Protein AF-A0A937WJ28-F1 (afdb_monomer)

Secondary structure (DSSP, 8-state):
------------PBPTTTSSB--EE-GGGTTSS--EE-HHHHHHHTTSSTT--TT-TT-STTGGG-SS---S-PPEEEEEEES--TTSEEEEEEEEE-TTS-EEEEEEEEETTTTEEEEEEEEEEE-HHHHHHHH-EE-TTSSSEE-SEEE--HHHHHHHHHHHHHHHHHTTPPPPHHHHHHGGGG--TTSSPP--S-SSB-TTT-PBPPHHHHHHHHHHTT-SS-------TTT------SS-----SS---PPP-

Nearest PDB structures (foldseek):
  3n8b-assembly1_A  TM=5.676E-01  e=9.731E-01  Borreliella burgdorferi
  3nm7-assembly2_D  TM=6.211E-01  e=1.759E+00  Borreliella burgdorferi
  3nm7-assembly1_A  TM=5.362E-01  e=1.308E+00  Borreliella burgdorferi
  4ge1-assembly1_A  TM=4.200E-01  e=1.658E+00  Rhodnius prolixus
  1qhl-assembly1_A  TM=2.820E-01  e=1.562E+00  Escherichia coli

Mean predicted aligned error: 13.98 Å

Structure (mmCIF, N/CA/C/O backbone):
data_AF-A0A937WJ28-F1
#
_entry.id   AF-A0A937WJ28-F1
#
loop_
_atom_site.group_PDB
_atom_site.id
_atom_site.type_symbol
_atom_site.label_atom_id
_atom_site.label_alt_id
_atom_site.label_comp_id
_atom_site.label_asym_id
_atom_site.label_entity_id
_atom_site.label_seq_id
_atom_site.pdbx_PDB_ins_code
_atom_site.Cartn_x
_atom_site.Cartn_y
_atom_site.Cartn_z
_atom_site.occupancy
_atom_site.B_iso_or_equiv
_atom_site.auth_seq_id
_atom_site.auth_comp_id
_atom_site.auth_asym_id
_atom_site.auth_atom_id
_atom_site.pdbx_PDB_model_num
ATOM 1 N N . MET A 1 1 ? -5.919 10.580 51.517 1.00 40.41 1 MET A N 1
ATOM 2 C CA . MET A 1 1 ? -5.029 9.783 50.640 1.00 40.41 1 MET A CA 1
ATOM 3 C C . MET A 1 1 ? -5.861 9.136 49.536 1.00 40.41 1 MET A C 1
ATOM 5 O O . MET A 1 1 ? -6.687 8.288 49.863 1.00 40.41 1 MET A O 1
ATOM 9 N N . PRO A 1 2 ? -5.728 9.536 48.261 1.00 36.28 2 PRO A N 1
ATOM 10 C CA . PRO A 1 2 ? -6.473 8.896 47.183 1.00 36.28 2 PRO A CA 1
ATOM 11 C C . PRO A 1 2 ? -5.846 7.536 46.834 1.00 36.28 2 PRO A C 1
ATOM 13 O O . PRO A 1 2 ? -4.631 7.407 46.689 1.00 36.28 2 PRO A O 1
ATOM 16 N N . ARG A 1 3 ? -6.688 6.500 46.734 1.00 37.69 3 ARG A N 1
ATOM 17 C CA . ARG A 1 3 ? -6.292 5.133 46.365 1.00 37.69 3 ARG A CA 1
ATOM 18 C C . ARG A 1 3 ? -5.852 5.102 44.900 1.00 37.69 3 ARG A C 1
ATOM 20 O O . ARG A 1 3 ? -6.670 5.277 44.002 1.00 37.69 3 ARG A O 1
ATOM 27 N N . VAL A 1 4 ? -4.569 4.832 44.666 1.00 39.50 4 VAL A N 1
ATOM 28 C CA . VAL A 1 4 ? -4.016 4.582 43.329 1.00 39.50 4 VAL A CA 1
ATOM 29 C C . VAL A 1 4 ? -4.637 3.299 42.771 1.00 39.50 4 VAL A C 1
ATOM 31 O O . VAL A 1 4 ? -4.467 2.212 43.330 1.00 39.50 4 VAL A O 1
ATOM 34 N N . ALA A 1 5 ? -5.385 3.422 41.675 1.00 41.28 5 ALA A N 1
ATOM 35 C CA . ALA A 1 5 ? -5.955 2.287 40.965 1.00 41.28 5 ALA A CA 1
ATOM 36 C C . ALA A 1 5 ? -4.827 1.390 40.428 1.00 41.28 5 ALA A C 1
ATOM 38 O O . ALA A 1 5 ? -4.008 1.815 39.613 1.00 41.28 5 ALA A O 1
ATOM 39 N N . LYS A 1 6 ? -4.781 0.130 40.880 1.00 38.75 6 LYS A N 1
ATOM 40 C CA . LYS A 1 6 ? -3.845 -0.878 40.365 1.00 38.75 6 LYS A CA 1
ATOM 41 C C . LYS A 1 6 ? -4.128 -1.111 38.878 1.00 38.75 6 LYS A C 1
ATOM 43 O O . LYS A 1 6 ? -5.143 -1.703 38.514 1.00 38.75 6 LYS A O 1
ATOM 48 N N . GLN A 1 7 ? -3.211 -0.664 38.024 1.00 42.56 7 GLN A N 1
ATOM 49 C CA . GLN A 1 7 ? -3.201 -0.960 36.594 1.00 42.56 7 GLN A CA 1
ATOM 50 C C . GLN A 1 7 ? -3.179 -2.488 36.405 1.00 42.56 7 GLN A C 1
ATOM 52 O O . GLN A 1 7 ? -2.203 -3.157 36.750 1.00 42.56 7 GLN A O 1
ATOM 57 N N . LYS A 1 8 ? -4.272 -3.063 35.885 1.00 40.09 8 LYS A N 1
ATOM 58 C CA . LYS A 1 8 ? -4.341 -4.491 35.538 1.00 40.09 8 LYS A CA 1
ATOM 59 C C . LYS A 1 8 ? -3.258 -4.790 34.495 1.00 40.09 8 LYS A C 1
ATOM 61 O O . LYS A 1 8 ? -3.350 -4.326 33.359 1.00 40.09 8 LYS A O 1
ATOM 66 N N . ARG A 1 9 ? -2.233 -5.568 34.866 1.00 38.78 9 ARG A N 1
ATOM 67 C CA . ARG A 1 9 ? -1.250 -6.122 33.920 1.00 38.78 9 ARG A CA 1
ATOM 68 C C . ARG A 1 9 ? -2.012 -6.897 32.841 1.00 38.78 9 ARG A C 1
ATOM 70 O O . ARG A 1 9 ? -2.650 -7.898 33.153 1.00 38.78 9 ARG A O 1
ATOM 77 N N . LYS A 1 10 ? -1.955 -6.439 31.584 1.00 43.22 10 LYS A N 1
ATOM 78 C CA . LYS A 1 10 ? -2.468 -7.196 30.432 1.00 43.22 10 LYS A CA 1
ATOM 79 C C . LYS A 1 10 ? -1.711 -8.524 30.369 1.00 43.22 10 LYS A C 1
ATOM 81 O O . LYS A 1 10 ? -0.516 -8.537 30.072 1.00 43.22 10 LYS A O 1
ATOM 86 N N . THR A 1 11 ? -2.382 -9.628 30.674 1.00 48.41 11 THR A N 1
ATOM 87 C CA . THR A 1 11 ? -1.871 -10.982 30.453 1.00 48.41 11 THR A CA 1
ATOM 88 C C . THR A 1 11 ? -1.505 -11.108 28.975 1.00 48.41 11 THR A C 1
ATOM 90 O O . THR A 1 11 ? -2.354 -10.932 28.104 1.00 48.41 11 THR A O 1
ATOM 93 N N . ARG A 1 12 ? -0.220 -11.338 28.669 1.00 54.81 12 ARG A N 1
ATOM 94 C CA . ARG A 1 12 ? 0.244 -11.537 27.289 1.00 54.81 12 ARG A CA 1
ATOM 95 C C . ARG A 1 12 ? -0.258 -12.892 26.806 1.00 54.81 12 ARG A C 1
ATOM 97 O O . ARG A 1 12 ? 0.352 -13.920 27.088 1.00 54.81 12 ARG A O 1
ATOM 104 N N . THR A 1 13 ? -1.374 -12.896 26.095 1.00 71.19 13 THR A N 1
ATOM 105 C CA . THR A 1 13 ? -1.858 -14.081 25.396 1.00 71.19 13 THR A CA 1
ATOM 106 C C . THR A 1 13 ? -0.934 -14.420 24.227 1.00 71.19 13 THR A C 1
ATOM 108 O O . THR A 1 13 ? -0.624 -13.563 23.397 1.00 71.19 13 THR A O 1
ATOM 111 N N . ARG A 1 14 ? -0.466 -15.670 24.169 1.00 81.62 14 ARG A N 1
ATOM 112 C CA . ARG A 1 14 ? 0.497 -16.141 23.164 1.00 81.62 14 ARG A CA 1
ATOM 113 C C . ARG A 1 14 ? -0.193 -16.807 21.975 1.00 81.62 14 ARG A C 1
ATOM 115 O O . ARG A 1 14 ? -1.275 -17.369 22.099 1.00 81.62 14 ARG A O 1
ATOM 122 N N . CYS A 1 15 ? 0.452 -16.723 20.820 1.00 82.50 15 CYS A N 1
ATOM 123 C CA . CYS A 1 15 ? 0.118 -17.446 19.608 1.00 82.50 15 CYS A CA 1
ATOM 124 C C . CYS A 1 15 ? 0.356 -18.934 19.845 1.00 82.50 15 CYS A C 1
ATOM 126 O O . CYS A 1 15 ? 1.443 -19.323 20.260 1.00 82.50 15 CYS A O 1
ATOM 128 N N . ARG A 1 16 ? -0.625 -19.777 19.539 1.00 83.00 16 ARG A N 1
ATOM 129 C CA . ARG A 1 16 ? -0.501 -21.225 19.717 1.00 83.00 16 ARG A CA 1
ATOM 130 C C . ARG A 1 16 ? 0.550 -21.858 18.806 1.00 83.00 16 ARG A C 1
ATOM 132 O O . ARG A 1 16 ? 1.131 -22.860 19.195 1.00 83.00 16 ARG A O 1
ATOM 139 N N . ILE A 1 17 ? 0.792 -21.261 17.639 1.00 83.88 17 ILE A N 1
ATOM 140 C CA . ILE A 1 17 ? 1.727 -21.778 16.633 1.00 83.88 17 ILE A CA 1
ATOM 141 C C . ILE A 1 17 ? 3.168 -21.389 16.975 1.00 83.88 17 ILE A C 1
ATOM 143 O O . ILE A 1 17 ? 4.009 -22.252 17.178 1.00 83.88 17 ILE A O 1
ATOM 147 N N . CYS A 1 18 ? 3.451 -20.088 17.093 1.00 85.25 18 CYS A N 1
ATOM 148 C CA . CYS A 1 18 ? 4.823 -19.584 17.237 1.00 85.25 18 CYS A CA 1
ATOM 149 C C . CYS A 1 18 ? 5.140 -18.961 18.603 1.00 85.25 18 CYS A C 1
ATOM 151 O O . CYS A 1 18 ? 6.194 -18.356 18.768 1.00 85.25 18 CYS A O 1
ATOM 153 N N . GLN A 1 19 ? 4.221 -19.021 19.572 1.00 83.69 19 GLN A N 1
ATOM 154 C CA . GLN A 1 19 ? 4.373 -18.457 20.926 1.00 83.69 19 GLN A CA 1
ATOM 155 C C . GLN A 1 19 ? 4.589 -16.930 21.010 1.00 83.69 19 GLN A C 1
ATOM 157 O O . GLN A 1 19 ? 4.646 -16.383 22.113 1.00 83.69 19 GLN A O 1
ATOM 162 N N . ALA A 1 20 ? 4.626 -16.215 19.877 1.00 83.19 20 ALA A N 1
ATOM 163 C CA . ALA A 1 20 ? 4.613 -14.751 19.814 1.00 83.19 20 ALA A CA 1
ATOM 164 C C . ALA A 1 20 ? 3.306 -14.165 20.385 1.00 83.19 20 ALA A C 1
ATOM 166 O O . ALA A 1 20 ? 2.433 -14.895 20.840 1.00 83.19 20 ALA A O 1
ATOM 167 N N . ASN A 1 21 ? 3.105 -12.846 20.342 1.00 75.00 21 ASN A N 1
ATOM 168 C CA . ASN A 1 21 ? 1.835 -12.259 20.793 1.00 75.00 21 ASN A CA 1
ATOM 169 C C . ASN A 1 21 ? 0.658 -12.741 19.921 1.00 75.00 21 ASN A C 1
ATOM 171 O O . ASN A 1 21 ? 0.565 -12.411 18.735 1.00 75.00 21 ASN A O 1
ATOM 175 N N . GLY A 1 22 ? -0.248 -13.513 20.527 1.00 72.44 22 GLY A N 1
ATOM 176 C CA . GLY A 1 22 ? -1.498 -13.952 19.917 1.00 72.44 22 GLY A CA 1
ATOM 177 C C . GLY A 1 22 ? -2.491 -12.799 19.930 1.00 72.44 22 GLY A C 1
ATOM 178 O O . GLY A 1 22 ? -2.748 -12.217 20.984 1.00 72.44 22 GLY A O 1
ATOM 179 N N . LYS A 1 23 ? -3.017 -12.443 18.755 1.00 70.75 23 LYS A N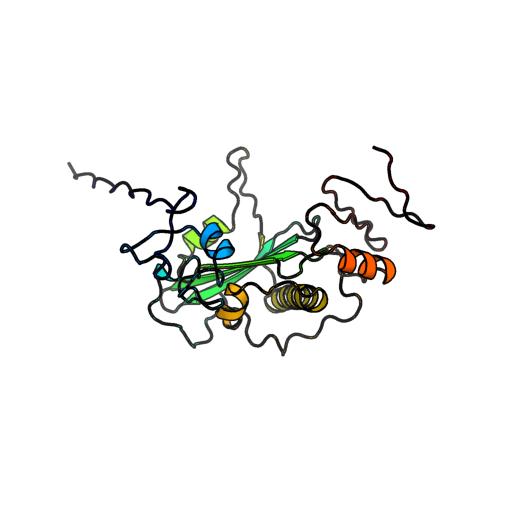 1
ATOM 180 C CA . LYS A 1 23 ? -3.871 -11.254 18.589 1.00 70.75 23 LYS A CA 1
ATOM 181 C C . LYS A 1 23 ? -5.316 -11.577 18.214 1.00 70.75 23 LYS A C 1
ATOM 183 O O . LYS A 1 23 ? -6.158 -10.693 18.298 1.00 70.75 23 LYS A O 1
ATOM 188 N N . ARG A 1 24 ? -5.609 -12.810 17.791 1.00 70.38 24 ARG A N 1
ATOM 189 C CA . ARG A 1 24 ? -6.924 -13.192 17.252 1.00 70.38 24 ARG A CA 1
ATOM 190 C C . ARG A 1 24 ? -7.266 -14.637 17.558 1.00 70.38 24 ARG A C 1
ATOM 192 O O . ARG A 1 24 ? -6.367 -15.469 17.619 1.00 70.38 24 ARG A O 1
ATOM 199 N N . ILE A 1 25 ? -8.554 -14.918 17.710 1.00 76.62 25 ILE A N 1
ATOM 200 C CA . ILE A 1 25 ? -9.079 -16.272 17.884 1.00 76.62 25 ILE A CA 1
ATOM 201 C C . ILE A 1 25 ? -9.303 -16.885 16.499 1.00 76.62 25 ILE A C 1
ATOM 203 O O . ILE A 1 25 ? -9.930 -16.254 15.649 1.00 76.62 25 ILE A O 1
ATOM 207 N N . CYS A 1 26 ? -8.785 -18.092 16.265 1.00 77.81 26 CYS A N 1
ATOM 208 C CA . CYS A 1 26 ? -8.971 -18.811 15.006 1.00 77.81 26 CYS A CA 1
ATOM 209 C C . CYS A 1 26 ? -10.020 -19.925 15.159 1.00 77.81 26 CYS A C 1
ATOM 211 O O . CYS A 1 26 ? -9.731 -20.924 15.821 1.00 77.81 26 CYS A O 1
ATOM 213 N N . PRO A 1 27 ? -11.207 -19.805 14.534 1.00 75.31 27 PRO A N 1
ATOM 214 C CA . PRO A 1 27 ? -12.221 -20.857 14.583 1.00 75.31 27 PRO A CA 1
ATOM 215 C C . PRO A 1 27 ? -11.820 -22.104 13.782 1.00 75.31 27 PRO A C 1
ATOM 217 O O . PRO A 1 27 ? -12.183 -23.206 14.162 1.00 75.31 27 PRO A O 1
ATOM 220 N N . ALA A 1 28 ? -10.996 -21.980 12.742 1.00 78.12 28 ALA A N 1
ATOM 221 C CA . ALA A 1 28 ? -10.492 -23.141 12.000 1.00 78.12 28 ALA A CA 1
ATOM 222 C C . ALA A 1 28 ? -9.544 -24.032 12.831 1.00 78.12 28 ALA A C 1
ATOM 224 O O . ALA A 1 28 ? -9.302 -25.184 12.503 1.00 78.12 28 ALA A O 1
ATOM 225 N N . LEU A 1 29 ? -9.000 -23.502 13.934 1.00 76.25 29 LEU A N 1
ATOM 226 C CA . LEU A 1 29 ? -8.173 -24.257 14.883 1.00 76.25 29 LEU A CA 1
ATOM 227 C C . LEU A 1 29 ? -8.982 -24.736 16.103 1.00 76.25 29 LEU A C 1
ATOM 229 O O . LEU A 1 29 ? -8.398 -25.217 17.071 1.00 76.25 29 LEU A O 1
ATOM 233 N N . SER A 1 30 ? -10.311 -24.567 16.085 1.00 58.97 30 SER A N 1
ATOM 234 C CA . SER A 1 30 ? -11.183 -24.639 17.267 1.00 58.97 30 SER A CA 1
ATOM 235 C C . SER A 1 30 ? -11.651 -26.026 17.696 1.00 58.97 30 SER A C 1
ATOM 237 O O . SER A 1 30 ? -12.487 -26.096 18.595 1.00 58.97 30 SER A O 1
ATOM 239 N N . ALA A 1 31 ? -11.072 -27.120 17.180 1.00 57.38 31 ALA A N 1
ATOM 240 C CA . ALA A 1 31 ? -11.305 -28.454 17.756 1.00 57.38 31 ALA A CA 1
ATOM 241 C C . ALA A 1 31 ? -11.082 -28.472 19.288 1.00 57.38 31 ALA A C 1
ATOM 243 O O . ALA A 1 31 ? -11.649 -29.289 20.004 1.00 57.38 31 ALA A O 1
ATOM 244 N N . LEU A 1 32 ? -10.307 -27.509 19.801 1.00 49.25 32 LEU A N 1
ATOM 245 C CA . LEU A 1 32 ? -10.259 -27.116 21.202 1.00 49.25 32 LEU A CA 1
ATOM 246 C C . LEU A 1 32 ? -10.469 -25.589 21.264 1.00 49.25 32 LEU A C 1
ATOM 248 O O . LEU A 1 32 ? -9.754 -24.831 20.616 1.00 49.25 32 LEU A O 1
ATOM 252 N N . SER A 1 33 ? -11.477 -25.125 21.998 1.00 52.00 33 SER A N 1
ATOM 253 C CA . SER A 1 33 ? -11.945 -23.728 22.094 1.00 52.00 33 SER A CA 1
ATOM 254 C C . SER A 1 33 ? -10.869 -22.614 22.089 1.00 52.00 33 SER A C 1
ATOM 256 O O . SER A 1 33 ? -9.836 -22.726 22.744 1.00 52.00 33 SER A O 1
ATOM 258 N N . ASN A 1 34 ? -11.183 -21.472 21.456 1.00 60.06 34 ASN A N 1
ATOM 259 C CA . ASN A 1 34 ? -10.509 -20.163 21.584 1.00 60.06 34 ASN A CA 1
ATOM 260 C C . ASN A 1 34 ? -8.976 -20.125 21.383 1.00 60.06 34 ASN A C 1
ATOM 262 O O . ASN A 1 34 ? -8.261 -19.408 22.089 1.00 60.06 34 ASN A O 1
ATOM 266 N N . VAL A 1 35 ? -8.457 -20.834 20.376 1.00 73.75 35 VAL A N 1
ATOM 267 C CA . VAL A 1 35 ? -7.030 -20.777 20.017 1.00 73.75 35 VAL A CA 1
ATOM 268 C C . VAL A 1 35 ? -6.636 -19.383 19.525 1.00 73.75 35 VAL A C 1
ATOM 270 O O . VAL A 1 35 ? -7.107 -18.917 18.485 1.00 73.75 35 VAL A O 1
ATOM 273 N N . LEU A 1 36 ? -5.720 -18.733 20.249 1.00 78.12 36 LEU A N 1
ATOM 274 C CA . LEU A 1 36 ? -5.139 -17.452 19.855 1.00 78.12 36 LEU A CA 1
ATOM 275 C C . LEU A 1 36 ? -3.972 -17.653 18.879 1.00 78.12 36 LEU A C 1
ATOM 277 O O . LEU A 1 36 ? -3.056 -18.429 19.141 1.00 78.12 36 LEU A O 1
ATOM 281 N N . ILE A 1 37 ? -3.972 -16.927 17.761 1.00 79.25 37 ILE A N 1
ATOM 282 C CA . ILE A 1 37 ? -2.944 -16.976 16.710 1.00 79.25 37 ILE A CA 1
ATOM 283 C C . ILE A 1 37 ? -2.435 -15.561 16.376 1.00 79.25 37 ILE A C 1
ATOM 285 O O . ILE A 1 37 ? -3.133 -14.563 16.582 1.00 79.25 37 ILE A O 1
ATOM 289 N N . CYS A 1 38 ? -1.193 -15.436 15.900 1.00 77.94 38 CYS A N 1
ATOM 290 C CA . CYS A 1 38 ? -0.606 -14.160 15.477 1.00 77.94 38 CYS A CA 1
ATOM 291 C C . CYS A 1 38 ? -0.905 -13.839 13.991 1.00 77.94 38 CYS A C 1
ATOM 293 O O . CYS A 1 38 ? -1.257 -14.752 13.233 1.00 77.94 38 CYS A O 1
ATOM 295 N N . PRO A 1 39 ? -0.759 -12.559 13.566 1.00 75.00 39 PRO A N 1
ATOM 296 C CA . PRO A 1 39 ? -0.814 -12.079 12.174 1.00 75.00 39 PRO A CA 1
ATOM 297 C C . PRO A 1 39 ? -0.079 -12.959 11.150 1.00 75.00 39 PRO A C 1
ATOM 299 O O . PRO A 1 39 ? -0.666 -13.355 10.143 1.00 75.00 39 PRO A O 1
ATOM 302 N N . THR A 1 40 ? 1.158 -13.335 11.458 1.00 76.94 40 THR A N 1
ATOM 303 C CA . THR A 1 40 ? 2.029 -14.093 10.555 1.00 76.94 40 THR A CA 1
ATOM 304 C C . THR A 1 40 ? 1.543 -15.528 10.359 1.00 76.94 40 THR A C 1
ATOM 306 O O . THR A 1 40 ? 1.223 -15.913 9.240 1.00 76.94 40 THR A O 1
ATOM 309 N N . CYS A 1 41 ? 1.339 -16.288 11.439 1.00 81.25 41 CYS A N 1
ATOM 310 C CA . CYS A 1 41 ? 0.969 -17.703 11.322 1.00 81.25 41 CYS A CA 1
ATOM 311 C C . CYS A 1 41 ? -0.398 -17.927 10.651 1.00 81.25 41 CYS A C 1
ATOM 313 O O . CYS A 1 41 ? -0.549 -18.860 9.875 1.00 81.25 41 CYS A O 1
ATOM 315 N N . CYS A 1 42 ? -1.406 -17.068 10.866 1.00 80.44 42 CYS A N 1
ATOM 316 C CA . CYS A 1 42 ? -2.662 -17.223 10.100 1.00 80.44 42 CYS A CA 1
ATOM 317 C C . CYS A 1 42 ? -2.510 -16.785 8.631 1.00 80.44 42 CYS A C 1
ATOM 319 O O . CYS A 1 42 ? -3.349 -17.146 7.814 1.00 80.44 42 CYS A O 1
ATOM 321 N N . LYS A 1 43 ? -1.499 -15.973 8.275 1.00 76.94 43 LYS A N 1
ATOM 322 C CA . LYS A 1 43 ? -1.190 -15.686 6.863 1.00 76.94 43 LYS A CA 1
ATOM 323 C C . LYS A 1 43 ? -0.652 -16.947 6.203 1.00 76.94 43 LYS A C 1
ATOM 325 O O . LYS A 1 43 ? -1.170 -17.366 5.179 1.00 76.94 43 LYS A O 1
ATOM 330 N N . GLU A 1 44 ? 0.293 -17.599 6.867 1.00 81.81 44 GLU A N 1
ATOM 331 C CA . GLU A 1 44 ? 0.940 -18.818 6.385 1.00 81.81 44 GLU A CA 1
ATOM 332 C C . GLU A 1 44 ? -0.019 -20.006 6.251 1.00 81.81 44 GLU A C 1
ATOM 334 O O . GLU A 1 44 ? 0.095 -20.757 5.284 1.00 81.81 44 GLU A O 1
ATOM 339 N N . MET A 1 45 ? -0.959 -20.165 7.190 1.00 81.44 45 MET A N 1
ATOM 340 C CA . MET A 1 45 ? -1.890 -21.302 7.241 1.00 81.44 45 MET A CA 1
ATOM 341 C C . MET A 1 45 ? -3.173 -21.114 6.417 1.00 81.44 45 MET A C 1
ATOM 343 O O . MET A 1 45 ? -3.945 -22.065 6.278 1.00 81.44 45 MET A O 1
ATOM 347 N N . ARG A 1 46 ? -3.455 -19.909 5.905 1.00 79.31 46 ARG A N 1
ATOM 348 C CA . ARG A 1 46 ? -4.753 -19.636 5.272 1.00 79.31 46 ARG A CA 1
ATOM 349 C C . ARG A 1 46 ? -4.981 -20.514 4.053 1.00 79.31 46 ARG A C 1
ATOM 351 O O . ARG A 1 46 ? -4.082 -20.651 3.230 1.00 79.31 46 ARG A O 1
ATOM 358 N N . ALA A 1 47 ? -6.199 -21.048 3.927 1.00 77.44 47 ALA A N 1
ATOM 359 C CA . ALA A 1 47 ? -6.611 -21.910 2.821 1.00 77.44 47 ALA A CA 1
ATOM 360 C C . ALA A 1 47 ? -5.794 -23.194 2.675 1.00 77.44 47 ALA A C 1
ATOM 362 O O . ALA A 1 47 ? -5.858 -23.849 1.640 1.00 77.44 47 ALA A O 1
ATOM 363 N N . LYS A 1 48 ? -5.037 -23.549 3.718 1.00 83.50 48 LYS A N 1
ATOM 364 C CA . LYS A 1 48 ? -4.243 -24.777 3.796 1.00 83.50 48 LYS A CA 1
ATOM 365 C C . LYS A 1 48 ? -4.736 -25.723 4.889 1.00 83.50 48 LYS A C 1
ATOM 367 O O . LYS A 1 48 ? -4.206 -26.820 5.010 1.00 83.50 48 LYS A O 1
ATOM 372 N N . ILE A 1 49 ? -5.718 -25.304 5.690 1.00 81.81 49 ILE A N 1
ATOM 373 C CA . ILE A 1 49 ? -6.343 -26.129 6.729 1.00 81.81 49 ILE A CA 1
ATOM 374 C C . ILE A 1 49 ? -7.870 -26.137 6.551 1.00 81.81 49 ILE A C 1
ATOM 376 O O . ILE A 1 49 ? -8.413 -25.149 6.038 1.00 81.81 49 ILE A O 1
ATOM 380 N N . PRO A 1 50 ? -8.562 -27.208 6.986 1.00 78.94 50 PRO A N 1
ATOM 381 C CA . PRO A 1 50 ? -10.023 -27.265 6.996 1.00 78.94 50 PRO A CA 1
ATOM 382 C C . PRO A 1 50 ? -10.638 -26.050 7.699 1.00 78.94 50 PRO A C 1
ATOM 384 O O . PRO A 1 50 ? -10.061 -25.516 8.646 1.00 78.94 50 PRO A O 1
ATOM 387 N N . ASP A 1 51 ? -11.781 -25.581 7.198 1.00 76.62 51 ASP A N 1
ATOM 388 C CA . ASP A 1 51 ? -12.541 -24.440 7.735 1.00 76.62 51 ASP A CA 1
ATOM 389 C C . ASP A 1 51 ? -11.797 -23.085 7.762 1.00 76.62 51 ASP A C 1
ATOM 391 O O . ASP A 1 51 ? -12.280 -22.100 8.331 1.00 76.62 51 ASP A O 1
ATOM 395 N N . CYS A 1 52 ? -10.630 -22.985 7.110 1.00 80.75 52 CYS A N 1
ATOM 396 C CA . CYS A 1 52 ? -9.884 -21.739 6.933 1.00 80.75 52 CYS A CA 1
ATOM 397 C C . CYS A 1 52 ? -9.928 -21.265 5.477 1.00 80.75 52 CYS A C 1
ATOM 399 O O . CYS A 1 52 ? -9.038 -21.561 4.688 1.00 80.75 52 CYS A O 1
ATOM 401 N N . ASP A 1 53 ? -10.946 -20.484 5.127 1.00 73.69 53 ASP A N 1
ATOM 402 C CA . ASP A 1 53 ? -11.128 -19.942 3.773 1.00 73.69 53 ASP A CA 1
ATOM 403 C C . ASP A 1 53 ? -10.041 -18.907 3.379 1.00 73.69 53 ASP A C 1
ATOM 405 O O . ASP A 1 53 ? -9.550 -18.157 4.232 1.00 73.69 53 ASP A O 1
ATOM 409 N N . LYS A 1 54 ? -9.704 -18.793 2.078 1.00 68.44 54 LYS A N 1
ATOM 410 C CA . LYS A 1 54 ? -8.854 -17.709 1.516 1.00 68.44 54 LYS A CA 1
ATOM 411 C C . LYS A 1 54 ? -9.362 -16.307 1.875 1.00 68.44 54 LYS A C 1
ATOM 413 O O . LYS A 1 54 ? -8.570 -15.382 2.032 1.00 68.44 54 LYS A O 1
ATOM 418 N N . ARG A 1 55 ? -10.671 -16.168 2.055 1.00 65.56 55 ARG A N 1
ATOM 419 C CA . ARG A 1 55 ? -11.421 -14.955 2.393 1.00 65.56 55 ARG A CA 1
ATOM 420 C C . ARG A 1 55 ? -11.898 -14.952 3.847 1.00 65.56 55 ARG A C 1
ATOM 422 O O . ARG A 1 55 ? -12.885 -14.305 4.190 1.00 65.56 55 ARG A O 1
ATOM 429 N N . CYS A 1 56 ? -11.223 -15.698 4.725 1.00 70.44 56 CYS A N 1
ATOM 430 C CA . CYS A 1 56 ? -11.605 -15.825 6.127 1.00 70.44 56 CYS A CA 1
ATOM 431 C C . CYS A 1 56 ? -11.737 -14.452 6.812 1.00 70.44 56 CYS A C 1
ATOM 433 O O . CYS A 1 56 ? -10.750 -13.745 7.036 1.00 70.44 56 CYS A O 1
ATOM 435 N N . ARG A 1 57 ? -12.961 -14.116 7.248 1.00 61.31 57 ARG A N 1
ATOM 436 C CA . ARG A 1 57 ? -13.274 -12.873 7.979 1.00 61.31 57 ARG A CA 1
ATOM 437 C C . ARG A 1 57 ? -12.492 -12.703 9.284 1.00 61.31 57 ARG A C 1
ATOM 439 O O . ARG A 1 57 ? -12.435 -11.615 9.824 1.00 61.31 57 ARG A O 1
ATOM 446 N N . TYR A 1 58 ? -11.885 -13.759 9.817 1.00 61.78 58 TYR A N 1
ATOM 447 C CA . TYR A 1 58 ? -11.087 -13.700 11.047 1.00 61.78 58 TYR A CA 1
ATOM 448 C C . TYR A 1 58 ? -9.604 -13.408 10.785 1.00 61.78 58 TYR A C 1
ATOM 450 O O . TYR A 1 58 ? -8.838 -13.196 11.727 1.00 61.78 58 TYR A O 1
ATOM 458 N N . PHE A 1 59 ? -9.178 -13.383 9.516 1.00 58.34 59 PHE A N 1
ATOM 459 C CA . PHE A 1 59 ? -7.802 -13.057 9.161 1.00 58.34 59 PHE A CA 1
ATOM 460 C C . PHE A 1 59 ? -7.475 -11.565 9.287 1.00 58.34 59 PHE A C 1
ATOM 462 O O . PHE A 1 59 ? -6.299 -11.234 9.382 1.00 58.34 59 PHE A O 1
ATOM 469 N N . SER A 1 60 ? -8.456 -10.667 9.396 1.00 55.72 60 SER A N 1
ATOM 470 C CA . SER A 1 60 ? -8.128 -9.254 9.589 1.00 55.72 60 SER A CA 1
ATOM 471 C C . SER A 1 60 ? -7.292 -9.074 10.862 1.00 55.72 60 SER A C 1
ATOM 473 O O . SER A 1 60 ? -7.724 -9.488 11.945 1.00 55.72 60 SER A O 1
ATOM 475 N N . PRO A 1 61 ? -6.103 -8.462 10.772 1.00 46.94 61 PRO A N 1
ATOM 476 C CA . PRO A 1 61 ? -5.254 -8.209 11.924 1.00 46.94 61 PRO A CA 1
ATOM 477 C C . PRO A 1 61 ? -5.941 -7.405 13.042 1.00 46.94 61 PRO A C 1
ATOM 479 O O . PRO A 1 61 ? -5.404 -7.384 14.150 1.00 46.94 61 PRO A O 1
ATOM 482 N N . LEU A 1 62 ? -7.107 -6.780 12.788 1.00 46.31 62 LEU A N 1
ATOM 483 C CA . LEU A 1 62 ? -7.815 -5.905 13.730 1.00 46.31 62 LEU A CA 1
ATOM 484 C C . LEU A 1 62 ? -9.363 -5.922 13.658 1.00 46.31 62 LEU A C 1
ATOM 486 O O . LEU A 1 62 ? -9.997 -4.980 14.124 1.00 46.31 62 LEU A O 1
ATOM 490 N N . LEU A 1 63 ? -10.027 -6.988 13.188 1.00 46.00 63 LEU A N 1
ATOM 491 C CA . LEU A 1 63 ? -11.511 -7.044 13.237 1.00 46.00 63 LEU A CA 1
ATOM 492 C C . LEU A 1 63 ? -12.117 -7.147 14.657 1.00 46.00 63 LEU A C 1
ATOM 494 O O . LEU A 1 63 ? -13.332 -7.231 14.807 1.00 46.00 63 LEU A O 1
ATOM 498 N N . VAL A 1 64 ? -11.304 -7.105 15.717 1.00 42.31 64 VAL A N 1
ATOM 499 C CA . VAL A 1 64 ? -11.764 -7.269 17.107 1.00 42.31 64 VAL A CA 1
ATOM 500 C C . VAL A 1 64 ? -12.602 -6.074 17.610 1.00 42.31 64 VAL A C 1
ATOM 502 O O . VAL A 1 64 ? -13.310 -6.221 18.602 1.00 42.31 64 VAL A O 1
ATOM 505 N N . SER A 1 65 ? -12.603 -4.915 16.938 1.00 45.19 65 SER A N 1
ATOM 506 C CA . SER A 1 65 ? -13.300 -3.706 17.424 1.00 45.19 65 SER A CA 1
ATOM 507 C C . SER A 1 65 ? -14.542 -3.267 16.640 1.00 45.19 65 SER A C 1
ATOM 509 O O . SER A 1 65 ? -15.270 -2.410 17.138 1.00 45.19 65 SER A O 1
ATOM 511 N N . SER A 1 66 ? -14.858 -3.839 15.470 1.00 41.03 66 SER A N 1
ATOM 512 C CA . SER A 1 66 ? -16.019 -3.384 14.686 1.00 41.03 66 SER A CA 1
ATOM 513 C C . SER A 1 66 ? -17.062 -4.477 14.448 1.00 41.03 66 SER A C 1
ATOM 515 O O . SER A 1 66 ? -16.830 -5.425 13.704 1.00 41.03 66 SER A O 1
ATOM 517 N N . LYS A 1 67 ? -18.253 -4.310 15.047 1.00 44.75 67 LYS A N 1
ATOM 518 C CA . LYS A 1 67 ? -19.455 -5.132 14.787 1.00 44.75 67 LYS A CA 1
ATOM 519 C C . LYS A 1 67 ? -20.257 -4.677 13.556 1.00 44.75 67 LYS A C 1
ATOM 521 O O . LYS A 1 67 ? -21.215 -5.348 13.188 1.00 44.75 67 LYS A O 1
ATOM 526 N N . LYS A 1 68 ? -19.908 -3.544 12.932 1.00 44.47 68 LYS A N 1
ATOM 527 C CA . LYS A 1 68 ? -20.600 -2.996 11.754 1.00 44.47 68 LYS A CA 1
ATOM 528 C C . LYS A 1 68 ? -19.594 -2.520 10.707 1.00 44.47 68 LYS A C 1
ATOM 530 O O . LYS A 1 68 ? -18.704 -1.731 11.010 1.00 44.47 68 LYS A O 1
ATOM 535 N N . LEU A 1 69 ? -19.773 -2.958 9.467 1.00 42.84 69 LEU A N 1
ATOM 536 C CA . LEU A 1 69 ? -19.204 -2.289 8.297 1.00 42.84 69 LEU A CA 1
ATOM 537 C C . LEU A 1 69 ? -19.919 -0.937 8.125 1.00 42.84 69 LEU A C 1
ATOM 539 O O . LEU A 1 69 ? -21.151 -0.943 8.074 1.00 42.84 69 LEU A O 1
ATOM 543 N N . PRO A 1 70 ? -19.234 0.216 8.036 1.00 48.03 70 PRO A N 1
ATOM 544 C CA . PRO A 1 70 ? -19.868 1.402 7.498 1.00 48.03 70 PRO A CA 1
ATOM 545 C C . PRO A 1 70 ? -19.750 1.379 5.975 1.00 48.03 70 PRO A C 1
ATOM 547 O O . PRO A 1 70 ? -18.659 1.465 5.426 1.00 48.03 70 PRO A O 1
ATOM 550 N N . ASN A 1 71 ? -20.907 1.300 5.325 1.00 48.59 71 ASN A N 1
ATOM 551 C CA . ASN A 1 71 ? -21.114 1.539 3.900 1.00 48.59 71 ASN A CA 1
ATOM 552 C C . ASN A 1 71 ? -21.416 3.039 3.682 1.00 48.59 71 ASN A C 1
ATOM 554 O O . ASN A 1 71 ? -22.470 3.410 3.173 1.00 48.59 71 ASN A O 1
ATOM 558 N N . LYS A 1 72 ? -20.564 3.916 4.229 1.00 55.94 72 LYS A N 1
ATOM 559 C CA . LYS A 1 72 ? -20.708 5.376 4.141 1.00 55.94 72 LYS A CA 1
ATOM 560 C C . LYS A 1 72 ? -19.341 5.955 3.814 1.00 55.94 72 LYS A C 1
ATOM 562 O O . LYS A 1 72 ? -18.386 5.616 4.511 1.00 55.94 72 LYS A O 1
ATOM 567 N N . GLU A 1 73 ? -19.254 6.795 2.784 1.00 70.94 73 GLU A N 1
ATOM 568 C CA . GLU A 1 73 ? -18.043 7.563 2.489 1.00 70.94 73 GLU A CA 1
ATOM 569 C C . GLU A 1 73 ? -17.650 8.338 3.746 1.00 70.94 73 GLU A C 1
ATOM 571 O O . GLU A 1 73 ? -18.374 9.215 4.224 1.00 70.94 73 GLU A O 1
ATOM 576 N N . LEU A 1 74 ? -16.549 7.916 4.360 1.00 86.31 74 LEU A N 1
ATOM 577 C CA . LEU A 1 74 ? -16.008 8.578 5.531 1.00 86.31 74 LEU A CA 1
ATOM 578 C C . LEU A 1 74 ? -15.067 9.686 5.061 1.00 86.31 74 LEU A C 1
ATOM 580 O O . LEU A 1 74 ? -14.275 9.442 4.146 1.00 86.31 74 LEU A O 1
ATOM 584 N N . PRO A 1 75 ? -15.107 10.872 5.689 1.00 91.38 75 PRO A N 1
ATOM 585 C CA . PRO A 1 75 ? -14.203 11.951 5.331 1.00 91.38 75 PRO A CA 1
ATOM 586 C C . PRO A 1 75 ? -12.750 11.502 5.490 1.00 91.38 75 PRO A C 1
ATOM 588 O O . PRO A 1 75 ? -12.383 10.845 6.473 1.00 91.38 75 PRO A O 1
ATOM 591 N N . LEU A 1 76 ? -11.921 11.867 4.511 1.00 93.38 76 LEU A N 1
ATOM 592 C CA . LEU A 1 76 ? -10.479 11.688 4.595 1.00 93.38 76 LEU A CA 1
ATOM 593 C C . LEU A 1 76 ? -9.949 12.506 5.777 1.00 93.38 76 LEU A C 1
ATOM 595 O O . LEU A 1 76 ? -10.226 13.696 5.892 1.00 93.38 76 LEU A O 1
ATOM 599 N N . TYR A 1 77 ? -9.198 11.850 6.656 1.00 94.62 77 TYR A N 1
ATOM 600 C CA . TYR A 1 77 ? -8.492 12.503 7.750 1.00 94.62 77 TYR A CA 1
ATOM 601 C C . TYR A 1 77 ? -7.095 12.928 7.304 1.00 94.62 77 TYR A C 1
ATOM 603 O O . TYR A 1 77 ? -6.764 14.105 7.379 1.00 94.62 77 TYR A O 1
ATOM 611 N N . LYS A 1 78 ? -6.283 11.965 6.848 1.00 94.25 78 LYS A N 1
ATOM 612 C CA . LYS A 1 78 ? -4.913 12.189 6.372 1.00 94.25 78 LYS A CA 1
ATOM 613 C C . LYS A 1 78 ? -4.524 11.154 5.333 1.00 94.25 78 LYS A C 1
ATOM 615 O O . LYS A 1 78 ? -4.940 9.994 5.412 1.00 94.25 78 LYS A O 1
ATOM 620 N N . CYS A 1 79 ? -3.648 11.565 4.429 1.00 94.88 79 CYS A N 1
ATOM 621 C CA . CYS A 1 79 ? -2.952 10.673 3.525 1.00 94.88 79 CYS A CA 1
ATOM 622 C C . CYS A 1 79 ? -1.448 10.906 3.656 1.00 94.88 79 CYS A C 1
ATOM 624 O O . CYS A 1 79 ? -0.980 12.026 3.488 1.00 94.88 79 CYS A O 1
ATOM 626 N N . LEU A 1 80 ? -0.695 9.866 4.005 1.00 93.50 80 LEU A N 1
ATOM 627 C CA . LEU A 1 80 ? 0.728 9.976 4.308 1.00 93.50 80 LEU A CA 1
ATOM 628 C C . LEU A 1 80 ? 1.548 9.022 3.443 1.00 93.50 80 LEU A C 1
ATOM 630 O O . LEU A 1 80 ? 1.085 7.938 3.089 1.00 93.50 80 LEU A O 1
ATOM 634 N N . MET A 1 81 ? 2.789 9.394 3.160 1.00 90.88 81 MET A N 1
ATOM 635 C CA . MET A 1 81 ? 3.735 8.564 2.423 1.00 90.88 81 MET A CA 1
ATOM 636 C C . MET A 1 81 ? 5.120 8.632 3.059 1.00 90.88 81 MET A C 1
ATOM 638 O O . MET A 1 81 ? 5.510 9.667 3.593 1.00 90.88 81 MET A O 1
ATOM 642 N N . SER A 1 82 ? 5.862 7.525 3.059 1.00 87.56 82 SER A N 1
ATOM 643 C CA . SER A 1 82 ? 7.235 7.51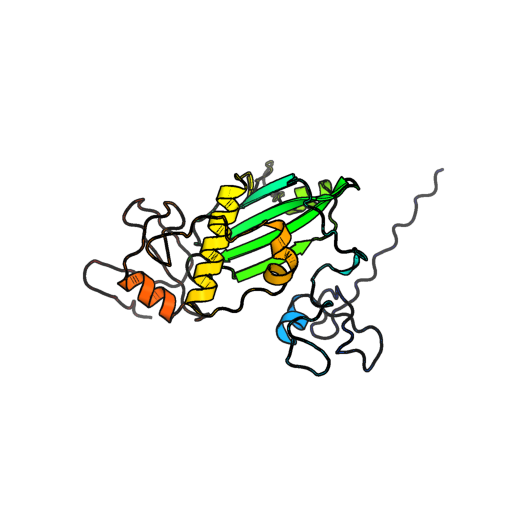3 3.572 1.00 87.56 82 SER A CA 1
ATOM 644 C C . SER A 1 82 ? 8.131 8.444 2.753 1.00 87.56 82 SER A C 1
ATOM 646 O O . SER A 1 82 ? 8.098 8.394 1.526 1.00 87.56 82 SER A O 1
ATOM 648 N N . LYS A 1 83 ? 8.965 9.246 3.427 1.00 77.31 83 LYS A N 1
ATOM 649 C CA . LYS A 1 83 ? 9.820 10.251 2.766 1.00 77.31 83 LYS A CA 1
ATOM 650 C C . LYS A 1 83 ? 10.899 9.655 1.862 1.00 77.31 83 LYS A C 1
ATOM 652 O O . LYS A 1 83 ? 11.209 10.216 0.816 1.00 77.31 83 LYS A O 1
ATOM 657 N N . SER A 1 84 ? 11.499 8.536 2.268 1.00 70.12 84 SER A N 1
ATOM 658 C CA . SER A 1 84 ? 12.493 7.862 1.431 1.00 70.12 84 SER A CA 1
ATOM 659 C C . SER A 1 84 ? 11.790 6.998 0.390 1.00 70.12 84 SER A C 1
ATOM 661 O O . SER A 1 84 ? 10.912 6.196 0.712 1.00 70.12 84 SER A O 1
ATOM 663 N N . THR A 1 85 ? 12.215 7.172 -0.858 1.00 64.12 85 THR A N 1
ATOM 664 C CA . THR A 1 85 ? 11.842 6.332 -2.006 1.00 64.12 85 THR A CA 1
ATOM 665 C C . THR A 1 85 ? 13.046 5.546 -2.531 1.00 64.12 85 THR A C 1
ATOM 667 O O . THR A 1 85 ? 12.952 4.846 -3.539 1.00 64.12 85 THR A O 1
ATOM 670 N N . ASP A 1 86 ? 14.177 5.625 -1.823 1.00 60.97 86 ASP A N 1
ATOM 671 C CA . ASP A 1 86 ? 15.495 5.188 -2.296 1.00 60.97 86 ASP A CA 1
ATOM 672 C C . ASP A 1 86 ? 15.617 3.664 -2.380 1.00 60.97 86 ASP A C 1
ATOM 674 O O . ASP A 1 86 ? 16.567 3.148 -2.937 1.00 60.97 86 ASP A O 1
ATOM 678 N N . THR A 1 87 ? 14.658 2.917 -1.843 1.00 66.00 87 THR A N 1
ATOM 679 C CA . THR A 1 87 ? 14.615 1.446 -1.899 1.00 66.00 87 THR A CA 1
ATOM 680 C C . THR A 1 87 ? 13.675 0.921 -2.989 1.00 66.00 87 THR A C 1
ATOM 682 O O . THR A 1 87 ? 13.502 -0.289 -3.112 1.00 66.00 87 THR A O 1
ATOM 685 N N . GLY A 1 88 ? 12.952 1.805 -3.692 1.00 74.75 88 GLY A N 1
ATOM 686 C CA . GLY A 1 88 ? 11.756 1.417 -4.448 1.00 74.75 88 GLY A CA 1
ATOM 687 C C . GLY A 1 88 ? 10.593 0.956 -3.559 1.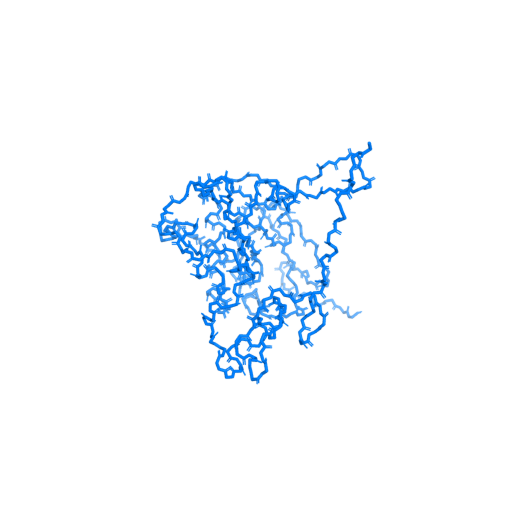00 74.75 88 GLY A C 1
ATOM 688 O O . GLY A 1 88 ? 9.520 0.650 -4.073 1.00 74.75 88 GLY A O 1
ATOM 689 N N . MET A 1 89 ? 10.773 0.936 -2.234 1.00 84.12 89 MET A N 1
ATOM 690 C CA . MET A 1 89 ? 9.735 0.626 -1.265 1.00 84.12 89 MET A CA 1
ATOM 691 C C . MET A 1 89 ? 9.136 1.916 -0.728 1.00 84.12 89 MET A C 1
ATOM 693 O O . MET A 1 89 ? 9.853 2.817 -0.297 1.00 84.12 89 MET A O 1
ATOM 697 N N . ILE A 1 90 ? 7.814 1.980 -0.700 1.00 87.88 90 ILE A N 1
ATOM 698 C CA . ILE A 1 90 ? 7.068 3.105 -0.153 1.00 87.88 90 ILE A CA 1
ATOM 699 C C . ILE A 1 90 ? 6.012 2.566 0.794 1.00 87.88 90 ILE A C 1
ATOM 701 O O . ILE A 1 90 ? 5.297 1.621 0.474 1.00 87.88 90 ILE A O 1
ATOM 705 N N . THR A 1 91 ? 5.888 3.185 1.962 1.00 90.50 91 THR A N 1
ATOM 706 C CA . THR A 1 91 ? 4.726 2.959 2.820 1.00 90.50 91 THR A CA 1
ATOM 707 C C . THR A 1 91 ? 3.726 4.086 2.601 1.00 90.50 91 THR A C 1
ATOM 709 O O . THR A 1 91 ? 4.039 5.239 2.890 1.00 90.50 91 THR A O 1
ATOM 712 N N . ALA A 1 92 ? 2.539 3.752 2.099 1.00 93.69 92 ALA A N 1
ATOM 713 C CA . ALA A 1 92 ? 1.420 4.676 1.944 1.00 93.69 92 ALA A CA 1
ATOM 714 C C . ALA A 1 92 ? 0.389 4.437 3.053 1.00 93.69 92 ALA A C 1
ATOM 716 O O . ALA A 1 92 ? 0.117 3.295 3.427 1.00 93.69 92 ALA A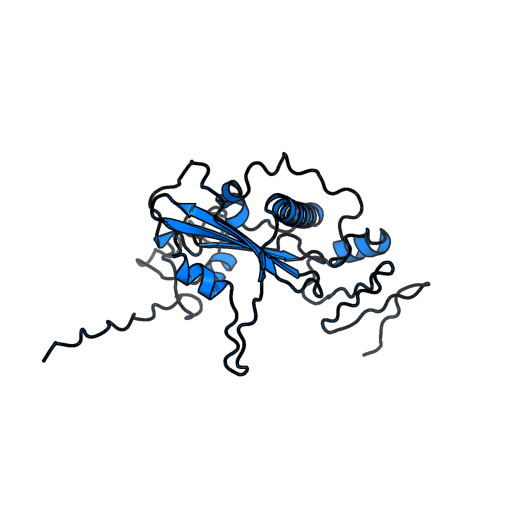 O 1
ATOM 717 N N . ILE A 1 93 ? -0.182 5.508 3.594 1.00 94.88 93 ILE A N 1
ATOM 718 C CA . ILE A 1 93 ? -1.163 5.453 4.677 1.00 94.88 93 ILE A CA 1
ATOM 719 C C . ILE A 1 93 ? -2.370 6.294 4.285 1.00 94.88 93 ILE A C 1
ATOM 721 O O . ILE A 1 93 ? -2.226 7.473 3.983 1.00 94.88 93 ILE A O 1
ATOM 725 N N . VAL A 1 94 ? -3.563 5.709 4.349 1.00 96.06 94 VAL A N 1
ATOM 726 C CA . VAL A 1 94 ? -4.835 6.410 4.133 1.00 96.06 94 VAL A CA 1
ATOM 727 C C . VAL A 1 94 ? -5.675 6.280 5.392 1.00 96.06 94 VAL A C 1
ATOM 729 O O . VAL A 1 94 ? -6.030 5.173 5.793 1.00 96.06 94 VAL A O 1
ATOM 732 N N . ALA A 1 95 ? -6.001 7.404 6.024 1.00 95.62 95 ALA A N 1
ATOM 733 C CA . ALA A 1 95 ? -6.829 7.453 7.218 1.00 95.62 95 ALA A CA 1
ATOM 734 C C . ALA A 1 95 ? -8.124 8.219 6.953 1.00 95.62 95 ALA A C 1
ATOM 736 O O . ALA A 1 95 ? -8.105 9.300 6.373 1.00 95.62 95 ALA A O 1
ATOM 737 N N . GLN A 1 96 ? -9.241 7.681 7.432 1.00 94.50 96 GLN A N 1
ATOM 738 C CA . GLN A 1 96 ? -10.561 8.303 7.368 1.00 94.50 96 GLN A CA 1
ATOM 739 C C . GLN A 1 96 ? -11.157 8.422 8.767 1.00 94.50 96 GLN A C 1
ATOM 741 O O . GLN A 1 96 ? -10.967 7.544 9.616 1.00 94.50 96 GLN A O 1
ATOM 746 N N . GLU A 1 97 ? -11.897 9.499 9.004 1.00 93.69 97 GLU A N 1
ATOM 747 C CA . GLU A 1 97 ? -12.519 9.783 10.292 1.00 93.69 97 GLU A CA 1
ATOM 748 C C . GLU A 1 97 ? -13.946 9.229 10.362 1.00 93.69 97 GLU A C 1
ATOM 750 O O . GLU A 1 97 ? -14.778 9.437 9.483 1.00 93.69 97 GLU A O 1
ATOM 755 N N . LYS A 1 98 ? -14.240 8.493 11.435 1.00 89.88 98 LYS A N 1
ATOM 756 C CA . LYS A 1 98 ? -15.577 7.977 11.730 1.00 89.88 98 LYS A CA 1
ATOM 757 C C . LYS A 1 98 ? -16.384 9.016 12.515 1.00 89.88 98 LYS A C 1
ATOM 759 O O . LYS A 1 98 ? -15.798 9.836 13.219 1.00 89.88 98 LYS A O 1
ATOM 764 N N . PRO A 1 99 ? -17.727 8.909 12.540 1.00 85.81 99 PRO A N 1
ATOM 765 C CA . PRO A 1 99 ? -18.582 9.827 13.302 1.00 85.81 99 PRO A CA 1
ATOM 766 C C . PRO A 1 99 ? -18.275 9.910 14.805 1.00 85.81 99 PRO A C 1
ATOM 768 O O . PRO A 1 99 ? -18.618 10.890 15.452 1.00 85.81 99 PRO A O 1
ATOM 771 N N . ASN A 1 100 ? -17.635 8.885 15.377 1.00 84.00 100 ASN A N 1
ATOM 772 C CA . ASN A 1 100 ? -17.225 8.865 16.783 1.00 84.00 100 ASN A CA 1
ATOM 773 C C . ASN A 1 100 ? -15.867 9.554 17.043 1.00 84.00 100 ASN A C 1
ATOM 775 O O . ASN A 1 100 ? -15.307 9.386 18.125 1.00 84.00 100 ASN A O 1
ATOM 779 N N . GLY A 1 101 ? -15.297 10.246 16.051 1.00 88.44 101 GLY A N 1
ATOM 780 C CA . GLY A 1 101 ? -13.997 10.921 16.130 1.00 88.44 101 GLY A CA 1
ATOM 781 C C . GLY A 1 101 ? -12.781 9.985 16.120 1.00 88.44 101 GLY A C 1
ATOM 782 O O . GLY A 1 101 ? -11.639 10.444 16.203 1.00 88.44 101 GLY A O 1
ATOM 783 N N . ARG A 1 102 ? -12.997 8.664 16.034 1.00 92.44 102 ARG A N 1
ATOM 784 C CA . ARG A 1 102 ? -11.931 7.667 15.855 1.00 92.44 102 ARG A CA 1
ATOM 785 C C . ARG A 1 102 ? -11.687 7.430 14.371 1.00 92.44 102 ARG A C 1
ATOM 787 O O . ARG A 1 102 ? -12.550 7.685 13.540 1.00 92.44 102 ARG A O 1
ATOM 794 N N . LEU A 1 103 ? -10.524 6.902 14.030 1.00 92.56 103 LEU A N 1
ATOM 795 C CA . LEU A 1 103 ? -10.111 6.702 12.649 1.00 92.56 103 LEU A CA 1
ATOM 796 C C . LEU A 1 103 ? -10.239 5.233 12.240 1.00 92.56 103 LEU A C 1
ATOM 798 O O . LEU A 1 103 ? -10.127 4.327 13.074 1.00 92.56 103 LEU A O 1
ATOM 802 N N . ARG A 1 104 ? -10.430 5.008 10.940 1.00 91.06 104 ARG A N 1
ATOM 803 C CA . ARG A 1 104 ? -9.946 3.799 10.265 1.00 91.06 104 ARG A CA 1
ATOM 804 C C . ARG A 1 104 ? -8.730 4.175 9.422 1.00 91.06 104 ARG A C 1
ATOM 806 O O . ARG A 1 104 ? -8.764 5.204 8.757 1.00 91.06 104 ARG A O 1
ATOM 813 N N . ALA A 1 105 ? -7.668 3.381 9.456 1.00 93.12 105 ALA A N 1
ATOM 814 C CA . ALA A 1 105 ? -6.417 3.666 8.762 1.00 93.12 105 ALA A CA 1
ATOM 815 C C . ALA A 1 105 ? -5.894 2.426 8.034 1.00 93.12 105 ALA A C 1
ATOM 817 O O . ALA A 1 105 ? -5.704 1.376 8.645 1.00 93.12 105 ALA A O 1
ATOM 818 N N . MET A 1 106 ? -5.647 2.564 6.737 1.00 93.50 106 MET A N 1
ATOM 819 C CA . MET A 1 106 ? -5.023 1.569 5.878 1.00 93.50 106 MET A CA 1
ATOM 820 C C . MET A 1 106 ? -3.542 1.907 5.713 1.00 93.50 106 MET A C 1
ATOM 822 O O . MET A 1 106 ? -3.201 3.048 5.425 1.00 93.50 106 MET A O 1
ATOM 826 N N . PHE A 1 107 ? -2.680 0.913 5.891 1.00 92.56 107 PHE A N 1
ATOM 827 C CA . PHE A 1 107 ? -1.229 0.983 5.770 1.00 92.56 107 PHE A CA 1
ATOM 828 C C . PHE A 1 107 ? -0.807 0.008 4.672 1.00 92.56 107 PHE A C 1
ATOM 830 O O . PHE A 1 107 ? -1.056 -1.195 4.777 1.00 92.56 107 PHE A O 1
ATOM 837 N N . LEU A 1 108 ? -0.182 0.523 3.624 1.00 94.25 108 LEU A N 1
ATOM 838 C CA . LEU A 1 108 ? 0.158 -0.212 2.413 1.00 94.25 108 LEU A CA 1
ATOM 839 C C . LEU A 1 108 ? 1.665 -0.191 2.231 1.00 94.25 108 LEU A C 1
ATOM 841 O O . LEU A 1 108 ? 2.272 0.878 2.246 1.00 94.25 108 LEU A O 1
ATOM 845 N N . LEU A 1 109 ? 2.255 -1.363 2.030 1.00 92.31 109 LEU A N 1
ATOM 846 C CA . LEU A 1 109 ? 3.646 -1.495 1.627 1.00 92.31 109 LEU A CA 1
ATOM 847 C C . LEU A 1 109 ? 3.698 -1.705 0.115 1.00 92.31 109 LEU A C 1
ATOM 849 O O . LEU A 1 109 ? 3.272 -2.744 -0.391 1.00 92.31 109 LEU A O 1
ATOM 853 N N . LEU A 1 110 ? 4.212 -0.706 -0.591 1.00 92.88 110 LEU A N 1
ATOM 854 C CA . LEU A 1 110 ? 4.357 -0.672 -2.039 1.00 92.88 110 LEU A CA 1
ATOM 855 C C . LEU A 1 110 ? 5.819 -0.967 -2.385 1.00 92.88 110 LEU A C 1
ATOM 857 O O . LEU A 1 110 ? 6.719 -0.359 -1.821 1.00 92.88 110 LEU A O 1
ATOM 861 N N . ASP A 1 111 ? 6.051 -1.906 -3.288 1.00 90.69 111 ASP A N 1
ATOM 862 C CA . ASP A 1 111 ? 7.347 -2.400 -3.743 1.00 90.69 111 ASP A CA 1
ATOM 863 C C . ASP A 1 111 ? 7.440 -2.180 -5.256 1.00 90.69 111 ASP A C 1
ATOM 865 O O . ASP A 1 111 ? 7.081 -3.038 -6.067 1.00 90.69 111 ASP A O 1
ATOM 869 N N . PHE A 1 112 ? 7.878 -0.986 -5.645 1.00 88.81 112 PHE A N 1
ATOM 870 C CA . PHE A 1 112 ? 7.915 -0.560 -7.040 1.00 88.81 112 PHE A CA 1
ATOM 871 C C . PHE A 1 112 ? 9.005 -1.227 -7.861 1.00 88.81 112 PHE A C 1
ATOM 873 O O . PHE A 1 112 ? 9.021 -1.007 -9.064 1.00 88.81 112 PHE A O 1
ATOM 880 N N . TRP A 1 113 ? 9.900 -2.018 -7.266 1.00 86.56 113 TRP A N 1
ATOM 881 C CA . TRP A 1 113 ? 10.972 -2.699 -8.002 1.00 86.56 113 TRP A CA 1
ATOM 882 C C . TRP A 1 113 ? 10.880 -4.220 -7.974 1.00 86.56 113 TRP A C 1
ATOM 884 O O . TRP A 1 113 ? 11.644 -4.890 -8.665 1.00 86.56 113 TRP A O 1
ATOM 894 N N . LYS A 1 114 ? 9.916 -4.775 -7.241 1.00 89.06 114 LYS A N 1
ATOM 895 C CA . LYS A 1 114 ? 9.565 -6.189 -7.315 1.00 89.06 114 LYS A CA 1
ATOM 896 C C . LYS A 1 114 ? 8.062 -6.382 -7.330 1.00 89.06 114 LYS A C 1
ATOM 898 O O . LYS A 1 114 ? 7.472 -6.512 -8.397 1.00 89.06 114 LYS A O 1
ATOM 903 N N . LYS A 1 115 ? 7.462 -6.455 -6.141 1.00 91.69 115 LYS A N 1
ATOM 904 C CA . LYS A 1 115 ? 6.185 -7.144 -5.918 1.00 91.69 115 LYS A CA 1
ATOM 905 C C . LYS A 1 115 ? 4.948 -6.290 -6.167 1.00 91.69 115 LYS A C 1
ATOM 907 O O . LYS A 1 115 ? 3.844 -6.827 -6.179 1.00 91.69 115 LYS A O 1
ATOM 912 N N . GLY A 1 116 ? 5.109 -4.985 -6.351 1.00 93.94 116 GLY A N 1
ATOM 913 C CA . GLY A 1 116 ? 3.994 -4.055 -6.412 1.00 93.94 116 GLY A CA 1
ATOM 914 C C . GLY A 1 116 ? 3.359 -3.885 -5.037 1.00 93.94 116 GLY A C 1
ATOM 915 O O . GLY A 1 116 ? 4.024 -3.527 -4.074 1.00 93.94 116 GLY A O 1
ATOM 916 N N . LEU A 1 117 ? 2.067 -4.142 -4.911 1.00 94.81 117 LEU A N 1
ATOM 917 C CA . LEU A 1 117 ? 1.352 -4.139 -3.644 1.00 94.81 117 LEU A CA 1
ATOM 918 C C . LEU A 1 117 ? 1.759 -5.338 -2.768 1.00 94.81 117 LEU A C 1
ATOM 920 O O . LEU A 1 117 ? 1.182 -6.420 -2.842 1.00 94.81 117 LEU A O 1
ATOM 924 N N . ARG A 1 118 ? 2.771 -5.144 -1.922 1.00 90.75 118 ARG A N 1
ATOM 925 C CA . ARG A 1 118 ? 3.430 -6.227 -1.182 1.00 90.75 118 ARG A CA 1
ATOM 926 C C . ARG A 1 118 ? 2.708 -6.624 0.099 1.00 90.75 118 ARG A C 1
ATOM 928 O O . ARG A 1 118 ? 2.695 -7.802 0.457 1.00 90.75 118 ARG A O 1
ATOM 935 N N . ASP A 1 119 ? 2.175 -5.654 0.833 1.00 88.81 119 ASP A N 1
ATOM 936 C CA . ASP A 1 119 ? 1.416 -5.927 2.054 1.00 88.81 119 ASP A CA 1
ATOM 937 C C . ASP A 1 119 ? 0.380 -4.836 2.315 1.00 88.81 119 ASP A C 1
ATOM 939 O O . ASP A 1 119 ? 0.547 -3.684 1.910 1.00 88.81 119 ASP A O 1
ATOM 943 N N . CYS A 1 120 ? -0.687 -5.209 3.013 1.00 90.38 120 CYS A N 1
ATOM 944 C CA . CYS A 1 120 ? -1.735 -4.291 3.432 1.00 90.38 120 CYS A CA 1
ATOM 945 C C . CYS A 1 120 ? -2.167 -4.635 4.853 1.00 90.38 120 CYS A C 1
ATOM 947 O O . CYS A 1 120 ? -2.473 -5.781 5.175 1.00 90.38 120 CYS A O 1
ATOM 949 N N . PHE A 1 121 ? -2.224 -3.622 5.706 1.00 86.81 121 PHE A N 1
ATOM 950 C CA . PHE A 1 121 ? -2.702 -3.731 7.072 1.00 86.81 121 PHE A CA 1
ATOM 951 C C . PHE A 1 121 ? -3.718 -2.629 7.336 1.00 86.81 121 PHE A C 1
ATOM 953 O O . PHE A 1 121 ? -3.504 -1.484 6.954 1.00 86.81 121 PHE A O 1
ATOM 960 N N . VAL A 1 122 ? -4.812 -2.949 8.024 1.00 85.25 122 VAL A N 1
ATOM 961 C CA . VAL A 1 122 ? -5.853 -1.965 8.343 1.00 85.25 122 VAL A CA 1
ATOM 962 C C . VAL A 1 122 ? -6.128 -1.953 9.835 1.00 85.25 122 VAL A C 1
ATOM 964 O O . VAL A 1 122 ? -6.393 -2.992 10.440 1.00 85.25 122 VAL A O 1
ATOM 967 N N . ASP A 1 123 ? -6.097 -0.756 10.413 1.00 86.38 123 ASP A N 1
ATOM 968 C CA . ASP A 1 123 ? -6.606 -0.460 11.743 1.00 86.38 123 ASP A CA 1
ATOM 969 C C . ASP A 1 123 ? -7.985 0.178 11.631 1.00 86.38 123 ASP A C 1
ATOM 971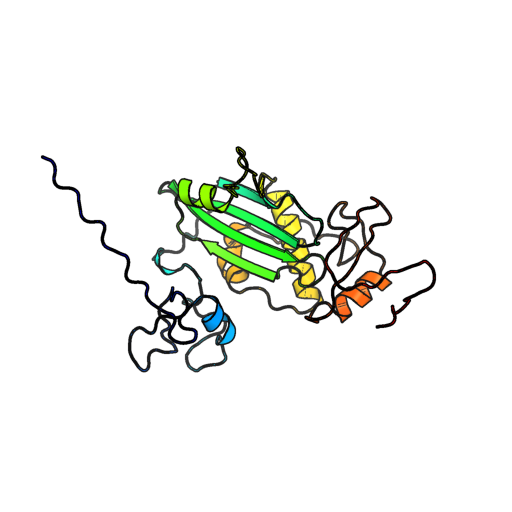 O O . ASP A 1 123 ? -8.115 1.353 11.309 1.00 86.38 123 ASP A O 1
ATOM 975 N N . ALA A 1 124 ? -9.031 -0.615 11.853 1.00 85.31 124 ALA A N 1
ATOM 976 C CA . ALA A 1 124 ? -10.411 -0.170 11.681 1.00 85.31 124 ALA A CA 1
ATOM 977 C C . ALA A 1 124 ? -10.897 0.766 12.804 1.00 85.31 124 ALA A C 1
ATOM 979 O O . ALA A 1 124 ? -11.978 1.359 12.690 1.00 85.31 124 ALA A O 1
ATOM 980 N N . ASP A 1 125 ? -10.160 0.866 13.916 1.00 85.44 125 ASP A N 1
ATOM 981 C CA . ASP A 1 125 ? -10.580 1.662 15.064 1.00 85.44 125 ASP A CA 1
ATO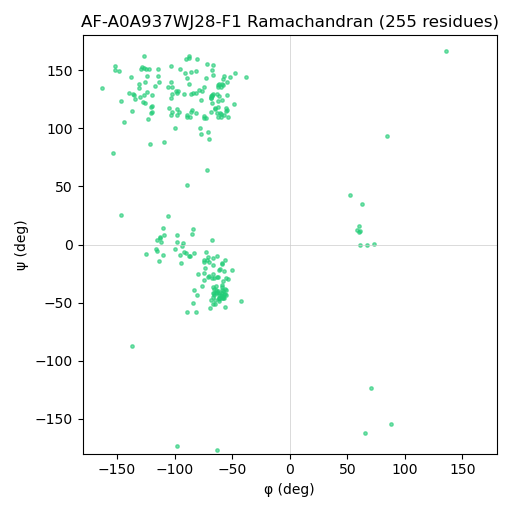M 982 C C . ASP A 1 125 ? -9.420 2.167 15.927 1.00 85.44 125 ASP A C 1
ATOM 984 O O . ASP A 1 125 ? -9.178 1.682 17.035 1.00 85.44 125 ASP A O 1
ATOM 988 N N . ILE A 1 126 ? -8.761 3.220 15.461 1.00 86.25 126 ILE A N 1
ATOM 989 C CA . ILE A 1 126 ? -7.619 3.843 16.131 1.00 86.25 126 ILE A CA 1
ATOM 990 C C . ILE A 1 126 ? -7.966 5.259 16.598 1.00 86.25 126 ILE A C 1
ATOM 992 O O . ILE A 1 126 ? -8.670 5.997 15.911 1.00 86.25 126 ILE A O 1
ATOM 996 N N . SER A 1 127 ? -7.516 5.663 17.786 1.00 90.25 127 SER A N 1
ATOM 997 C CA . SER A 1 127 ? -7.633 7.072 18.188 1.00 90.25 127 SER A CA 1
ATOM 998 C C . SER A 1 127 ? -6.658 7.943 17.394 1.00 90.25 127 SER A C 1
ATOM 1000 O O . SER A 1 127 ? -5.614 7.463 16.957 1.00 90.25 127 SER A O 1
ATOM 1002 N N . LYS A 1 128 ? -6.949 9.242 17.254 1.00 93.06 128 LYS A N 1
ATOM 1003 C CA . LYS A 1 128 ? -6.036 10.186 16.584 1.00 93.06 128 LYS A CA 1
ATOM 1004 C C . LYS A 1 128 ? -4.638 10.161 17.221 1.00 93.06 128 LYS A C 1
ATOM 1006 O O . LYS A 1 128 ? -3.649 10.025 16.519 1.00 93.06 128 LYS A O 1
ATOM 1011 N N . ASN A 1 129 ? -4.554 10.135 18.553 1.00 89.38 129 ASN A N 1
ATOM 1012 C CA . ASN A 1 129 ? -3.273 10.062 19.268 1.00 89.38 129 ASN A CA 1
ATOM 1013 C C . ASN A 1 129 ? -2.498 8.761 18.996 1.00 89.38 129 ASN A C 1
ATOM 1015 O O . ASN A 1 129 ? -1.281 8.795 18.829 1.00 89.38 129 ASN A O 1
ATOM 1019 N N . GLU A 1 130 ? -3.180 7.611 18.953 1.00 88.81 130 GLU A N 1
ATOM 1020 C CA . GLU A 1 130 ? -2.544 6.334 18.598 1.00 88.81 130 GLU A CA 1
ATOM 1021 C C . GLU A 1 130 ? -2.081 6.321 17.136 1.00 88.81 130 GLU A C 1
ATOM 1023 O O . GLU A 1 130 ? -1.035 5.750 16.837 1.00 88.81 130 GLU A O 1
ATOM 1028 N N . PHE A 1 131 ? -2.840 6.947 16.233 1.00 90.50 131 PHE A N 1
ATOM 1029 C CA . PHE A 1 131 ? -2.479 7.088 14.825 1.00 90.50 131 PHE A CA 1
ATOM 1030 C C . PHE A 1 131 ? -1.226 7.949 14.650 1.00 90.50 131 PHE A C 1
ATOM 1032 O O . PHE A 1 131 ? -0.256 7.486 14.053 1.00 90.50 131 PHE A O 1
ATOM 1039 N N . GLU A 1 132 ? -1.198 9.141 15.246 1.00 87.88 132 GLU A N 1
ATOM 1040 C CA . GLU A 1 132 ? -0.031 10.030 15.208 1.00 87.88 132 GLU A CA 1
ATOM 1041 C C . GLU A 1 132 ? 1.208 9.346 15.807 1.00 87.88 132 GLU A C 1
ATOM 1043 O O . GLU A 1 132 ? 2.288 9.377 15.223 1.00 87.88 132 GLU A O 1
ATOM 1048 N N . ALA A 1 133 ? 1.054 8.619 16.921 1.00 83.69 133 ALA A N 1
ATOM 1049 C CA . ALA A 1 133 ? 2.154 7.869 17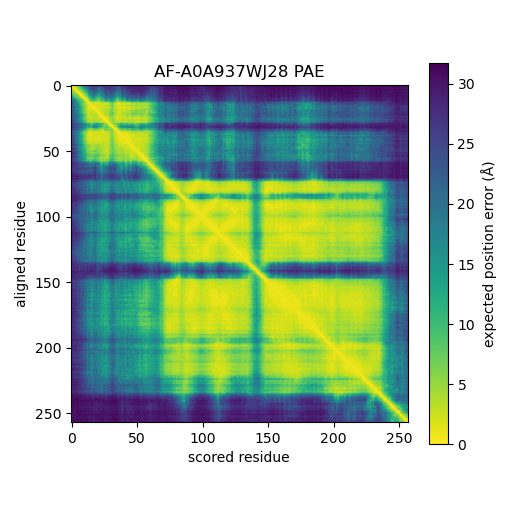.528 1.00 83.69 133 ALA A CA 1
ATOM 1050 C C . ALA A 1 133 ? 2.709 6.744 16.632 1.00 83.69 133 ALA A C 1
ATOM 1052 O O . ALA A 1 133 ? 3.880 6.394 16.765 1.00 83.69 133 ALA A O 1
ATOM 1053 N N . LYS A 1 134 ? 1.897 6.169 15.732 1.00 81.50 134 LYS A N 1
ATOM 1054 C CA . LYS A 1 134 ? 2.353 5.179 14.738 1.00 81.50 134 LYS A CA 1
ATOM 1055 C C . LYS A 1 134 ? 3.038 5.823 13.529 1.00 81.50 134 LYS A C 1
ATOM 1057 O O . LYS A 1 134 ? 3.845 5.159 12.885 1.00 81.50 134 LYS A O 1
ATOM 1062 N N . CYS A 1 135 ? 2.726 7.081 13.226 1.00 78.44 135 CYS A N 1
ATOM 1063 C CA . CYS A 1 135 ? 3.248 7.804 12.062 1.00 78.44 135 CYS A CA 1
ATOM 1064 C C . CYS A 1 135 ? 4.518 8.619 12.372 1.00 78.44 135 CYS A C 1
ATOM 1066 O O . CYS A 1 135 ? 5.071 9.277 11.495 1.00 78.44 135 CYS A O 1
ATOM 1068 N N . VAL A 1 136 ? 5.017 8.578 13.607 1.00 69.94 136 VAL A N 1
ATOM 1069 C CA . VAL A 1 136 ? 6.197 9.334 14.041 1.00 69.94 136 VAL A CA 1
ATOM 1070 C C . VAL A 1 136 ? 7.241 8.376 14.615 1.00 69.94 136 VAL A C 1
ATOM 1072 O O . VAL A 1 136 ? 6.923 7.566 15.486 1.00 69.94 136 VAL A O 1
ATOM 1075 N N . LYS A 1 137 ? 8.511 8.488 14.191 1.00 57.06 137 LYS A N 1
ATOM 1076 C CA . LYS A 1 137 ? 9.622 7.882 14.940 1.00 57.06 137 LYS A CA 1
ATOM 1077 C C . LYS A 1 137 ? 10.033 8.883 16.007 1.00 57.06 137 LYS A C 1
ATOM 1079 O O . LYS A 1 137 ? 10.536 9.962 15.710 1.00 57.06 137 LYS A O 1
ATOM 1084 N N . LYS A 1 138 ? 9.825 8.535 17.273 1.00 50.84 138 LYS A N 1
ATOM 1085 C CA . LYS A 1 138 ? 10.558 9.207 18.346 1.00 50.84 138 LYS A CA 1
ATOM 1086 C C . LYS A 1 138 ? 11.948 8.597 18.363 1.00 50.84 138 LYS A C 1
ATOM 1088 O O . LYS A 1 138 ? 12.108 7.482 18.858 1.00 50.84 138 LYS A O 1
ATOM 1093 N N . ASP A 1 139 ? 12.921 9.283 17.779 1.00 44.12 139 ASP A N 1
ATOM 1094 C CA . ASP A 1 139 ? 14.307 8.885 17.963 1.00 44.12 139 ASP A CA 1
ATOM 1095 C C . ASP A 1 139 ? 14.728 9.302 19.376 1.00 44.12 139 ASP A C 1
ATOM 1097 O O . ASP A 1 139 ? 14.795 10.479 19.706 1.00 44.12 139 ASP A O 1
ATOM 1101 N N . ILE A 1 140 ? 14.907 8.328 20.268 1.00 43.47 140 ILE A N 1
ATOM 1102 C CA . ILE A 1 140 ? 15.166 8.583 21.697 1.00 43.47 140 ILE A CA 1
ATOM 1103 C C . ILE A 1 140 ? 16.591 9.137 21.910 1.00 43.47 140 ILE A C 1
ATOM 1105 O O . ILE A 1 140 ? 16.901 9.644 22.984 1.00 43.47 140 ILE A O 1
ATOM 1109 N N . LYS A 1 141 ? 17.466 9.052 20.897 1.00 45.53 141 LYS A N 1
ATOM 1110 C CA . LYS A 1 141 ? 18.885 9.428 20.998 1.00 45.53 141 LYS A CA 1
ATOM 1111 C C . LYS A 1 141 ? 19.208 10.855 20.551 1.00 45.53 141 LYS A C 1
ATOM 1113 O O . LYS A 1 141 ? 20.284 11.344 20.876 1.00 45.53 141 LYS A O 1
ATOM 1118 N N . LEU A 1 142 ? 18.308 11.520 19.835 1.00 42.47 142 LEU A N 1
ATOM 1119 C CA . LEU A 1 142 ? 18.487 12.884 19.341 1.00 42.47 142 LEU A CA 1
ATOM 1120 C C . LEU A 1 142 ? 17.295 13.712 19.816 1.00 42.47 142 LEU A C 1
ATOM 1122 O O . LEU A 1 142 ? 16.168 13.233 19.833 1.00 42.47 142 LEU A O 1
ATOM 1126 N N . ILE A 1 143 ? 17.536 14.950 20.235 1.00 44.53 143 ILE A N 1
ATOM 1127 C CA . ILE A 1 143 ? 16.513 15.899 20.697 1.00 44.53 143 ILE A CA 1
ATOM 1128 C C . ILE A 1 143 ? 15.707 16.377 19.471 1.00 44.53 143 ILE A C 1
ATOM 1130 O O . ILE A 1 143 ? 15.786 17.528 19.061 1.00 44.53 143 ILE A O 1
ATOM 1134 N N . GLY A 1 144 ? 14.996 15.467 18.806 1.00 46.00 144 GLY A N 1
ATOM 1135 C CA . GLY A 1 144 ? 14.335 15.715 17.533 1.00 46.00 144 GLY A CA 1
ATOM 1136 C C . GLY A 1 144 ? 13.285 14.655 17.224 1.00 46.00 144 GLY A C 1
ATOM 1137 O O . GLY A 1 144 ? 13.499 13.457 17.395 1.00 46.00 144 GLY A O 1
ATOM 1138 N N . VAL A 1 145 ? 12.118 15.109 16.778 1.00 48.81 145 VAL A N 1
ATOM 1139 C CA . VAL A 1 145 ? 11.065 14.243 16.248 1.00 48.81 145 VAL A CA 1
ATOM 1140 C C . VAL A 1 145 ? 11.312 14.093 14.750 1.00 48.81 145 VAL A C 1
ATOM 1142 O O . VAL A 1 145 ? 11.130 15.055 14.006 1.00 48.81 145 VAL A O 1
ATOM 1145 N N . GLU A 1 146 ? 11.726 12.910 14.295 1.00 55.28 146 GLU A N 1
ATOM 1146 C CA . GLU A 1 146 ? 11.847 12.645 12.862 1.00 55.28 146 GLU A CA 1
ATOM 1147 C C . GLU A 1 146 ? 10.519 12.093 12.325 1.00 55.28 146 GLU A C 1
ATOM 1149 O O . GLU A 1 146 ? 10.069 10.988 12.651 1.00 55.28 146 GLU A O 1
ATOM 1154 N N . TYR A 1 147 ? 9.859 12.897 11.494 1.00 56.81 147 TYR A N 1
ATOM 1155 C CA . TYR A 1 147 ? 8.665 12.470 10.774 1.00 56.81 147 TYR A CA 1
ATOM 1156 C C . TYR A 1 147 ? 9.075 11.504 9.658 1.00 56.81 147 TYR A C 1
ATOM 1158 O O . TYR A 1 147 ? 9.668 11.934 8.667 1.00 56.81 147 TYR A O 1
ATOM 1166 N N . LEU A 1 148 ? 8.746 10.218 9.825 1.00 71.31 148 LEU A N 1
ATOM 1167 C CA . LEU A 1 148 ? 8.981 9.145 8.841 1.00 71.31 148 LEU A CA 1
ATOM 1168 C C . LEU A 1 148 ? 8.152 9.314 7.570 1.00 71.31 148 LEU A C 1
ATOM 1170 O O . LEU A 1 148 ? 8.507 8.802 6.507 1.00 71.31 148 LEU A O 1
ATOM 1174 N N . PHE A 1 149 ? 7.033 10.010 7.716 1.00 84.81 149 PHE A N 1
ATOM 1175 C CA . PHE A 1 149 ? 6.054 10.209 6.676 1.00 84.81 149 PHE A CA 1
ATOM 1176 C C . PHE A 1 149 ? 5.851 11.696 6.434 1.00 84.81 149 PHE A C 1
ATOM 1178 O O . PHE A 1 149 ? 6.013 12.522 7.335 1.00 84.81 149 PHE A O 1
ATOM 1185 N N . GLU A 1 150 ? 5.490 12.019 5.208 1.00 88.75 150 GLU A N 1
ATOM 1186 C CA . GLU A 1 150 ? 4.996 13.322 4.803 1.00 88.75 150 GLU A CA 1
ATOM 1187 C C . GLU A 1 150 ? 3.546 13.200 4.357 1.00 88.75 150 GLU A C 1
ATOM 1189 O O . GLU A 1 150 ? 3.107 12.138 3.910 1.00 88.75 150 GLU A O 1
ATOM 1194 N N . GLU A 1 151 ? 2.794 14.280 4.522 1.00 91.75 151 GLU A N 1
ATOM 1195 C CA . GLU A 1 151 ? 1.436 14.353 4.007 1.00 91.75 151 GLU A CA 1
ATOM 1196 C C . GLU A 1 151 ? 1.470 14.530 2.490 1.00 91.75 151 GLU A C 1
ATOM 1198 O O . GLU A 1 151 ? 2.269 15.298 1.952 1.00 91.75 151 GLU A O 1
ATOM 1203 N N . ILE A 1 152 ? 0.619 13.781 1.800 1.00 93.31 152 ILE A N 1
ATOM 1204 C CA . ILE A 1 152 ? 0.524 13.772 0.347 1.00 93.31 152 ILE A CA 1
ATOM 1205 C C . ILE A 1 152 ? -0.929 13.959 -0.067 1.00 93.31 152 ILE A C 1
ATOM 1207 O O . ILE A 1 152 ? -1.851 13.534 0.628 1.00 93.31 152 ILE A O 1
ATOM 1211 N N . ASP A 1 153 ? -1.124 14.556 -1.238 1.00 94.38 153 ASP A N 1
ATOM 1212 C CA . ASP A 1 153 ? -2.424 14.591 -1.889 1.00 94.38 153 ASP A CA 1
ATOM 1213 C C . ASP A 1 153 ? -3.011 13.176 -2.070 1.00 94.38 153 ASP A C 1
ATOM 1215 O O . ASP A 1 153 ? -2.307 12.214 -2.406 1.00 94.38 153 ASP A O 1
ATOM 1219 N N . PHE A 1 154 ? -4.318 13.058 -1.838 1.00 94.19 154 PHE A N 1
ATOM 1220 C CA . PHE A 1 154 ? -5.015 11.778 -1.874 1.00 94.19 154 PHE A CA 1
ATOM 1221 C C . PHE A 1 154 ? -5.033 11.171 -3.275 1.00 94.19 154 PHE A C 1
ATOM 1223 O O . PHE A 1 154 ? -4.777 9.976 -3.418 1.00 94.19 154 PHE A O 1
ATOM 1230 N N . GLU A 1 155 ? -5.261 11.977 -4.312 1.00 93.00 155 GLU A N 1
ATOM 1231 C CA . GLU A 1 155 ? -5.281 11.491 -5.691 1.00 93.00 155 GLU A CA 1
ATOM 1232 C C . GLU A 1 155 ? -3.891 11.012 -6.113 1.00 93.00 155 GLU A C 1
ATOM 1234 O O . GLU A 1 155 ? -3.737 9.922 -6.671 1.00 93.00 155 GLU A O 1
ATOM 1239 N N . LYS A 1 156 ? -2.848 11.756 -5.735 1.00 91.88 156 LYS A N 1
ATOM 1240 C CA . LYS A 1 156 ? -1.465 11.310 -5.919 1.00 91.88 156 LYS A CA 1
ATOM 1241 C C . LYS A 1 156 ? -1.215 9.973 -5.214 1.00 91.88 156 LYS A C 1
ATOM 1243 O O . LYS A 1 156 ? -0.661 9.066 -5.829 1.00 91.88 156 LYS A O 1
ATOM 1248 N N . CYS A 1 157 ? -1.657 9.791 -3.970 1.00 94.31 157 CYS A N 1
ATOM 1249 C CA . CYS A 1 157 ? -1.532 8.506 -3.272 1.00 94.31 157 CYS A CA 1
ATOM 1250 C C . CYS A 1 157 ? -2.242 7.360 -4.006 1.00 94.31 157 CYS A C 1
ATOM 1252 O O . CYS A 1 157 ? -1.656 6.289 -4.195 1.00 94.31 157 CYS A O 1
ATOM 1254 N N . ARG A 1 158 ? -3.466 7.587 -4.496 1.00 95.00 158 ARG A N 1
ATOM 1255 C CA . ARG A 1 158 ? -4.200 6.589 -5.286 1.00 95.00 158 ARG A CA 1
ATOM 1256 C C . ARG A 1 158 ? -3.435 6.191 -6.547 1.00 95.00 158 ARG A C 1
ATOM 1258 O O . ARG A 1 158 ? -3.418 5.008 -6.876 1.00 95.00 158 ARG A O 1
ATOM 1265 N N . GLN A 1 159 ? -2.728 7.115 -7.201 1.00 93.50 159 GLN A N 1
ATOM 1266 C CA . GLN A 1 159 ? -1.855 6.787 -8.337 1.00 93.50 159 GLN A CA 1
ATOM 1267 C C . GLN A 1 159 ? -0.719 5.832 -7.937 1.00 93.50 159 GLN A C 1
ATOM 1269 O O . GLN A 1 159 ? -0.528 4.811 -8.597 1.00 93.50 159 GLN A O 1
ATOM 1274 N N . TYR A 1 160 ? -0.008 6.091 -6.831 1.00 92.94 160 TYR A N 1
ATOM 1275 C CA . TYR A 1 160 ? 1.026 5.171 -6.323 1.00 92.94 160 TYR A CA 1
ATOM 1276 C C . TYR A 1 160 ? 0.450 3.775 -6.047 1.00 92.94 160 TYR A C 1
ATOM 1278 O O . TYR A 1 160 ? 1.026 2.765 -6.461 1.00 92.94 160 TYR A O 1
ATOM 1286 N N . ILE A 1 161 ? -0.710 3.711 -5.390 1.00 95.38 161 ILE A N 1
ATOM 1287 C CA . ILE A 1 161 ? -1.373 2.445 -5.058 1.00 95.38 161 ILE A CA 1
ATOM 1288 C C . ILE A 1 161 ? -1.824 1.715 -6.329 1.00 95.38 161 ILE A C 1
ATOM 1290 O O . ILE A 1 161 ? -1.594 0.511 -6.454 1.00 95.38 161 ILE A O 1
ATOM 1294 N N . LYS A 1 162 ? -2.404 2.428 -7.303 1.00 94.94 162 LYS A N 1
ATOM 1295 C CA . LYS A 1 162 ? -2.817 1.861 -8.594 1.00 94.94 162 LYS A CA 1
ATOM 1296 C C . LYS A 1 162 ? -1.621 1.318 -9.375 1.00 94.94 162 LYS A C 1
ATOM 1298 O O . LYS A 1 162 ? -1.710 0.234 -9.949 1.00 94.94 162 LYS A O 1
ATOM 1303 N N . HIS A 1 163 ? -0.483 2.015 -9.348 1.00 94.00 163 HIS A N 1
ATOM 1304 C CA . HIS A 1 163 ? 0.751 1.526 -9.963 1.00 94.00 163 HIS A CA 1
ATOM 1305 C C . HIS A 1 163 ? 1.229 0.223 -9.325 1.00 94.00 163 HIS A C 1
ATOM 1307 O O . HIS A 1 163 ? 1.513 -0.746 -10.024 1.00 94.00 163 HIS A O 1
ATOM 1313 N N . ALA A 1 164 ? 1.278 0.186 -7.992 1.00 94.56 164 ALA A N 1
ATOM 1314 C CA . ALA A 1 164 ? 1.702 -0.988 -7.244 1.00 94.56 164 ALA A CA 1
ATOM 1315 C C . ALA A 1 164 ? 0.772 -2.181 -7.513 1.00 94.56 164 ALA A C 1
ATOM 1317 O O . ALA A 1 164 ? 1.240 -3.293 -7.743 1.00 94.56 164 ALA A O 1
ATOM 1318 N N . HIS A 1 165 ? -0.540 -1.943 -7.573 1.00 95.44 165 HIS A N 1
ATOM 1319 C CA . HIS A 1 165 ? -1.523 -2.955 -7.949 1.00 95.44 165 HIS A CA 1
ATOM 1320 C C . HIS A 1 165 ? -1.301 -3.487 -9.376 1.00 95.44 165 HIS A C 1
ATOM 1322 O O . HIS A 1 165 ? -1.337 -4.701 -9.600 1.00 95.44 165 HIS A O 1
ATOM 1328 N N . ARG A 1 166 ? -1.023 -2.599 -10.346 1.00 94.81 166 ARG A N 1
ATOM 1329 C CA . ARG A 1 166 ? -0.675 -2.982 -11.727 1.00 94.81 166 ARG A CA 1
ATOM 1330 C C . ARG A 1 166 ? 0.562 -3.882 -11.755 1.00 94.81 166 ARG A C 1
ATOM 1332 O O . ARG A 1 166 ? 0.523 -4.922 -12.406 1.00 94.81 166 ARG A O 1
ATOM 1339 N N . ILE A 1 167 ? 1.618 -3.524 -11.019 1.00 94.94 167 ILE A N 1
ATOM 1340 C CA . ILE A 1 167 ? 2.835 -4.343 -10.898 1.00 94.94 167 ILE A CA 1
ATOM 1341 C C . ILE A 1 167 ? 2.493 -5.744 -10.394 1.00 94.94 167 ILE A C 1
ATOM 1343 O O . ILE A 1 167 ? 2.840 -6.714 -11.062 1.00 94.94 167 ILE A O 1
ATOM 1347 N N . SER A 1 168 ? 1.781 -5.857 -9.267 1.00 95.69 168 SER A N 1
ATOM 1348 C CA . SER A 1 168 ? 1.399 -7.157 -8.702 1.00 95.69 168 SER A CA 1
ATOM 1349 C C . SER A 1 168 ? 0.603 -8.001 -9.689 1.00 95.69 168 SER A C 1
ATOM 1351 O O . SER A 1 168 ? 0.877 -9.188 -9.843 1.00 95.69 168 SER A O 1
ATOM 1353 N N . THR A 1 169 ? -0.337 -7.380 -10.401 1.00 94.50 169 THR A N 1
ATOM 1354 C CA . THR A 1 169 ? -1.174 -8.067 -11.391 1.00 94.50 169 THR A CA 1
ATOM 1355 C C . THR A 1 169 ? -0.335 -8.589 -12.560 1.00 94.50 169 THR A C 1
ATOM 1357 O O . THR A 1 169 ? -0.444 -9.760 -12.915 1.00 94.50 169 THR A O 1
ATOM 1360 N N . GLU A 1 170 ? 0.546 -7.762 -13.132 1.00 94.06 170 GLU A N 1
ATOM 1361 C CA . GLU A 1 170 ? 1.358 -8.141 -14.298 1.00 94.06 170 GLU A CA 1
ATOM 1362 C C . GLU A 1 170 ? 2.404 -9.228 -13.998 1.00 94.06 170 GLU A C 1
ATOM 1364 O O . GLU A 1 170 ? 2.751 -9.995 -14.895 1.00 94.06 170 GLU A O 1
ATOM 1369 N N . ILE A 1 171 ? 2.906 -9.326 -12.762 1.00 93.88 171 ILE A N 1
ATOM 1370 C CA . ILE A 1 171 ? 3.838 -10.399 -12.351 1.00 93.88 171 ILE A CA 1
ATOM 1371 C C . ILE A 1 171 ? 3.124 -11.606 -11.717 1.00 93.88 171 ILE A C 1
ATOM 1373 O O . ILE A 1 171 ? 3.769 -12.577 -11.302 1.00 93.88 171 ILE A O 1
ATOM 1377 N N . GLY A 1 172 ? 1.797 -11.537 -11.584 1.00 93.00 172 GLY A N 1
ATOM 1378 C CA . GLY A 1 172 ? 0.969 -12.537 -10.914 1.00 93.00 172 GLY A CA 1
ATOM 1379 C C . GLY A 1 172 ? 1.285 -12.711 -9.424 1.00 93.00 172 GLY A C 1
ATOM 1380 O O . GLY A 1 172 ? 1.285 -13.843 -8.937 1.00 93.00 172 GLY A O 1
ATOM 1381 N N . GLU A 1 173 ? 1.658 -11.646 -8.714 1.00 92.31 173 GLU A N 1
ATOM 1382 C CA . GLU A 1 173 ? 1.764 -11.641 -7.248 1.00 92.31 173 GLU A CA 1
ATOM 1383 C C . GLU A 1 173 ? 0.362 -11.647 -6.626 1.00 92.31 173 GLU A C 1
ATOM 1385 O O . GLU A 1 173 ? -0.569 -11.025 -7.139 1.00 92.31 173 GLU A O 1
ATOM 1390 N N . GLU A 1 174 ? 0.201 -12.361 -5.511 1.00 90.88 174 GLU A N 1
ATOM 1391 C CA . GLU A 1 174 ? -1.065 -12.383 -4.780 1.00 90.88 174 GLU A CA 1
ATOM 1392 C C . GLU A 1 174 ? -1.354 -11.009 -4.160 1.00 90.88 174 GLU A C 1
ATOM 1394 O O . GLU A 1 174 ? -0.583 -10.507 -3.341 1.00 90.88 174 GLU A O 1
ATOM 1399 N N . ILE A 1 175 ? -2.498 -10.423 -4.520 1.00 92.50 175 ILE A N 1
ATOM 1400 C CA . ILE A 1 175 ? -2.984 -9.185 -3.912 1.00 92.50 175 ILE A CA 1
ATOM 1401 C C . ILE A 1 175 ? -3.358 -9.454 -2.444 1.00 92.50 175 ILE A C 1
ATOM 1403 O O . ILE A 1 175 ? -4.144 -10.369 -2.174 1.00 92.50 175 ILE A O 1
ATOM 1407 N N . PRO A 1 176 ? -2.844 -8.667 -1.476 1.00 89.25 176 PRO A N 1
ATOM 1408 C CA . PRO A 1 176 ? -3.192 -8.833 -0.071 1.00 89.25 176 PRO A CA 1
ATOM 1409 C C . PRO A 1 176 ? -4.706 -8.783 0.159 1.00 89.25 176 PRO A C 1
ATOM 1411 O O . PRO A 1 176 ? -5.380 -7.834 -0.238 1.00 89.25 176 PRO A O 1
ATOM 1414 N N . TRP A 1 177 ? -5.248 -9.776 0.863 1.00 81.69 177 TRP A N 1
ATOM 1415 C CA . TRP A 1 177 ? -6.683 -9.849 1.164 1.00 81.69 177 TRP A CA 1
ATOM 1416 C C . TRP A 1 177 ? -7.218 -8.591 1.865 1.00 81.69 177 TRP A C 1
ATOM 1418 O O . TRP A 1 177 ? -8.320 -8.136 1.573 1.00 81.69 177 TRP A O 1
ATOM 1428 N N . GLU A 1 178 ? -6.446 -8.010 2.785 1.00 83.62 178 GLU A N 1
ATOM 1429 C CA . GLU A 1 178 ? -6.806 -6.769 3.468 1.00 83.62 178 GLU A CA 1
ATOM 1430 C C . GLU A 1 178 ? -7.020 -5.614 2.491 1.00 83.62 178 GLU A C 1
ATOM 1432 O O . GLU A 1 178 ? -7.904 -4.797 2.728 1.00 83.62 178 GLU A O 1
ATOM 1437 N N . TYR A 1 179 ? -6.254 -5.556 1.399 1.00 92.12 179 TYR A N 1
ATOM 1438 C CA . TYR A 1 179 ? -6.477 -4.560 0.358 1.00 92.12 179 TYR A CA 1
ATOM 1439 C C . TYR A 1 179 ? -7.814 -4.813 -0.332 1.00 92.12 179 TYR A C 1
ATOM 1441 O O . TYR A 1 179 ? -8.650 -3.920 -0.370 1.00 92.12 179 TYR A O 1
ATOM 1449 N N . GLU A 1 180 ? -8.065 -6.042 -0.793 1.00 88.50 180 GLU A N 1
ATOM 1450 C CA . GLU A 1 180 ? -9.323 -6.389 -1.469 1.00 88.50 180 GLU A CA 1
ATOM 1451 C C . GLU A 1 180 ? -10.561 -6.089 -0.623 1.00 88.50 180 GLU A C 1
ATOM 1453 O O . GLU A 1 180 ? -11.579 -5.632 -1.138 1.00 88.50 180 GLU A O 1
ATOM 1458 N N . TYR A 1 18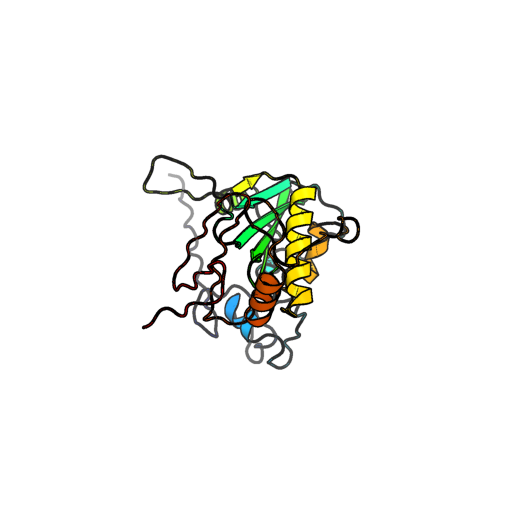1 ? -10.465 -6.330 0.684 1.00 83.88 181 TYR A N 1
ATOM 1459 C CA . TYR A 1 181 ? -11.570 -6.128 1.609 1.00 83.88 181 TYR A CA 1
ATOM 1460 C C . TYR A 1 181 ? -11.815 -4.652 1.953 1.00 83.88 181 TYR A C 1
ATOM 1462 O O . TYR A 1 181 ? -12.963 -4.268 2.151 1.00 83.88 181 TYR A O 1
ATOM 1470 N N . TRP A 1 182 ? -10.757 -3.842 2.060 1.00 88.88 182 TRP A N 1
ATOM 1471 C CA . TRP A 1 182 ? -10.835 -2.450 2.526 1.00 88.88 182 TRP A CA 1
ATOM 1472 C C . TRP A 1 182 ? -10.595 -1.412 1.422 1.00 88.88 182 TRP A C 1
ATOM 1474 O O . TRP A 1 182 ? -10.472 -0.222 1.717 1.00 88.88 182 TRP A O 1
ATOM 1484 N N . LYS A 1 183 ? -10.501 -1.823 0.151 1.00 90.25 183 LYS A N 1
ATOM 1485 C CA . LYS A 1 183 ? -10.252 -0.915 -0.983 1.00 90.25 183 LYS A CA 1
ATOM 1486 C C . LYS A 1 183 ? -11.307 0.178 -1.142 1.00 90.25 183 LYS A C 1
ATOM 1488 O O . LYS A 1 183 ? -11.009 1.188 -1.767 1.00 90.25 183 LYS A O 1
ATOM 1493 N N . ASP A 1 184 ? -12.483 0.038 -0.523 1.00 88.62 184 ASP A N 1
ATOM 1494 C CA . ASP A 1 184 ? -13.488 1.106 -0.417 1.00 88.62 184 ASP A CA 1
ATOM 1495 C C . ASP A 1 184 ? -12.923 2.385 0.224 1.00 88.62 184 ASP A C 1
ATOM 1497 O O . ASP A 1 184 ? -13.342 3.490 -0.110 1.00 88.62 184 ASP A O 1
ATOM 1501 N N . MET A 1 185 ? -11.919 2.258 1.100 1.00 91.75 185 MET A N 1
ATOM 1502 C CA . MET A 1 185 ? -11.208 3.400 1.682 1.00 91.75 185 MET A CA 1
ATOM 1503 C C . MET A 1 185 ? -10.509 4.276 0.634 1.00 91.75 185 MET A C 1
ATOM 1505 O O . MET A 1 185 ? -10.194 5.427 0.924 1.00 91.75 185 MET A O 1
ATOM 1509 N N . LEU A 1 186 ? -10.248 3.736 -0.557 1.00 93.50 186 LEU A N 1
ATOM 1510 C CA . LEU A 1 186 ? -9.552 4.406 -1.653 1.00 93.50 186 LEU A CA 1
ATOM 1511 C C . LEU A 1 186 ? -10.513 4.992 -2.702 1.00 93.50 186 LEU A C 1
ATOM 1513 O O . LEU A 1 186 ? -10.049 5.540 -3.704 1.00 93.50 186 LEU A O 1
ATOM 1517 N N . GLY A 1 187 ? -11.829 4.875 -2.488 1.00 88.94 187 GLY A N 1
ATOM 1518 C CA . GLY A 1 187 ? -12.842 5.246 -3.475 1.00 88.94 187 GLY A CA 1
ATOM 1519 C C . GLY A 1 187 ? -12.792 4.371 -4.731 1.00 88.94 187 GLY A C 1
ATOM 1520 O O . GLY A 1 187 ? -12.206 3.284 -4.736 1.00 88.94 187 GLY A O 1
ATOM 1521 N N . ASP A 1 188 ? -13.400 4.845 -5.818 1.00 89.00 188 ASP A N 1
ATOM 1522 C CA . ASP A 1 188 ? -13.433 4.101 -7.077 1.00 89.00 188 ASP A CA 1
ATOM 1523 C C . ASP A 1 188 ? -12.100 4.192 -7.837 1.00 89.00 188 ASP A C 1
ATOM 1525 O O . ASP A 1 188 ? -11.837 5.124 -8.594 1.00 89.00 188 ASP A O 1
ATOM 1529 N N . MET A 1 189 ? -11.234 3.196 -7.649 1.00 91.19 189 MET A N 1
ATOM 1530 C CA . MET A 1 189 ? -9.918 3.114 -8.299 1.00 91.19 189 MET A CA 1
ATOM 1531 C C . MET A 1 189 ? -9.968 3.001 -9.839 1.00 91.19 189 MET A C 1
ATOM 1533 O O . MET A 1 189 ? -8.917 3.106 -10.483 1.00 91.19 189 MET A O 1
ATOM 1537 N N . SER A 1 190 ? -11.146 2.793 -10.440 1.00 87.75 190 SER A N 1
ATOM 1538 C CA . SER A 1 190 ? -11.319 2.826 -11.897 1.00 87.75 190 SER A CA 1
ATOM 1539 C C . SER A 1 190 ? -11.197 4.247 -12.465 1.00 87.75 190 SER A C 1
ATOM 1541 O O . SER A 1 190 ? -10.690 4.411 -13.573 1.00 87.75 190 SER A O 1
ATOM 1543 N N . GLU A 1 191 ? -11.530 5.272 -11.673 1.00 87.81 191 GLU A N 1
ATOM 1544 C CA . GLU A 1 191 ? -11.460 6.687 -12.069 1.00 87.81 191 GLU A CA 1
ATOM 1545 C C . GLU A 1 191 ? -10.026 7.234 -12.115 1.00 87.81 191 GLU A C 1
ATOM 1547 O O . GLU A 1 191 ? -9.734 8.199 -12.826 1.00 87.81 191 GLU A O 1
ATOM 1552 N N . VAL A 1 192 ? -9.106 6.622 -11.364 1.00 90.31 192 VAL A N 1
ATOM 1553 C CA . VAL A 1 192 ? -7.695 7.028 -11.370 1.00 90.31 192 VAL A CA 1
ATOM 1554 C C . VAL A 1 192 ? -7.108 6.690 -12.728 1.00 90.31 192 VAL A C 1
ATOM 1556 O O . VAL A 1 192 ? -7.206 5.553 -13.175 1.00 90.31 192 VAL A O 1
ATOM 1559 N N . LYS A 1 193 ? -6.461 7.641 -13.400 1.00 87.12 193 LYS A N 1
ATOM 1560 C CA . LYS A 1 193 ? -5.891 7.384 -14.731 1.00 87.12 193 LYS A CA 1
ATOM 1561 C C . LYS A 1 193 ? -4.877 6.244 -14.690 1.00 87.12 193 LYS A C 1
ATOM 1563 O O . LYS A 1 193 ? -4.058 6.152 -13.773 1.00 87.12 193 LYS A O 1
ATOM 1568 N N . ASP A 1 194 ? -4.929 5.382 -15.700 1.00 79.94 194 ASP A N 1
ATOM 1569 C CA . ASP A 1 194 ? -3.928 4.336 -15.852 1.00 79.94 194 ASP A CA 1
ATOM 1570 C C . ASP A 1 194 ? -2.546 4.950 -16.041 1.00 79.94 194 ASP A C 1
ATOM 1572 O O . ASP A 1 194 ? -2.344 5.938 -16.752 1.00 79.94 194 ASP A O 1
ATOM 1576 N N . ILE A 1 195 ? -1.572 4.340 -15.379 1.00 82.44 195 ILE A N 1
ATOM 1577 C CA . ILE A 1 195 ? -0.192 4.782 -15.469 1.00 82.44 195 ILE A CA 1
ATOM 1578 C C . ILE A 1 195 ? 0.379 4.208 -16.750 1.00 82.44 195 ILE A C 1
ATOM 1580 O O . ILE A 1 195 ? 0.529 2.995 -16.874 1.00 82.44 195 ILE A O 1
ATOM 1584 N N . VAL A 1 196 ? 0.683 5.092 -17.693 1.00 83.88 196 VAL A N 1
ATOM 1585 C CA . VAL A 1 196 ? 1.232 4.748 -19.007 1.00 83.88 196 VAL A CA 1
ATOM 1586 C C . VAL A 1 196 ? 2.739 4.494 -18.946 1.00 83.88 196 VAL A C 1
ATOM 1588 O O . VAL A 1 196 ? 3.425 4.941 -18.023 1.00 83.88 196 VAL A O 1
ATOM 1591 N N . GLY A 1 197 ? 3.260 3.789 -19.949 1.00 88.81 197 GLY A N 1
ATOM 1592 C CA . GLY A 1 197 ? 4.683 3.468 -20.075 1.00 88.81 197 GLY A CA 1
ATOM 1593 C C . GLY A 1 197 ? 5.085 2.180 -19.353 1.00 88.81 197 GLY A C 1
ATOM 1594 O O . GLY A 1 197 ? 4.270 1.270 -19.150 1.00 88.81 197 GLY A O 1
ATOM 1595 N N . SER A 1 198 ? 6.361 2.114 -18.981 1.00 89.88 198 SER A N 1
ATOM 1596 C CA . SER A 1 198 ? 7.009 0.947 -18.388 1.00 89.88 198 SER A CA 1
ATOM 1597 C C . SER A 1 198 ? 6.313 0.496 -17.106 1.00 89.88 198 SER A C 1
ATOM 1599 O O . SER A 1 198 ? 5.881 1.320 -16.295 1.00 89.88 198 SER A O 1
ATOM 1601 N N . LEU A 1 199 ? 6.236 -0.828 -16.907 1.00 91.94 199 LEU A N 1
ATOM 1602 C CA . LEU A 1 199 ? 5.671 -1.405 -15.683 1.00 91.94 199 LEU A CA 1
ATOM 1603 C C . LEU A 1 199 ? 6.441 -0.937 -14.446 1.00 91.94 199 LEU A C 1
ATOM 1605 O O . LEU A 1 199 ? 5.835 -0.570 -13.448 1.00 91.94 199 LEU A O 1
ATOM 1609 N N . TYR A 1 200 ? 7.769 -0.960 -14.532 1.00 90.44 200 TYR A N 1
ATOM 1610 C CA . TYR A 1 200 ? 8.648 -0.455 -13.493 1.00 90.44 200 TYR A CA 1
ATOM 1611 C C . TYR A 1 200 ? 9.187 0.914 -13.895 1.00 90.44 200 TYR A C 1
ATOM 1613 O O . TYR A 1 200 ? 9.611 1.125 -15.036 1.00 90.44 200 TYR A O 1
ATOM 1621 N N . LYS A 1 201 ? 9.172 1.841 -12.938 1.00 88.81 201 LYS A N 1
ATOM 1622 C CA . LYS A 1 201 ? 9.596 3.232 -13.105 1.00 88.81 201 LYS A CA 1
ATOM 1623 C C . LYS A 1 201 ? 10.640 3.605 -12.057 1.00 88.81 201 LYS A C 1
ATOM 1625 O O . LYS A 1 201 ? 10.795 2.948 -11.026 1.00 88.81 201 LYS A O 1
ATOM 1630 N N . CYS A 1 202 ? 11.372 4.686 -12.307 1.00 82.12 202 CYS A N 1
ATOM 1631 C CA . CYS A 1 202 ? 12.253 5.263 -11.297 1.00 82.12 202 CYS A CA 1
ATOM 1632 C C . CYS A 1 202 ? 11.430 5.741 -10.090 1.00 82.12 202 CYS A C 1
ATOM 1634 O O . CYS A 1 202 ? 10.574 6.608 -10.243 1.00 82.12 202 CYS A O 1
ATOM 1636 N N . ALA A 1 203 ? 11.740 5.248 -8.889 1.00 73.44 203 ALA A N 1
ATOM 1637 C CA . ALA A 1 203 ? 11.022 5.614 -7.665 1.00 73.44 203 ALA A CA 1
ATOM 1638 C C . ALA A 1 203 ? 11.128 7.114 -7.314 1.00 73.44 203 ALA A C 1
ATOM 1640 O O . ALA A 1 203 ? 10.208 7.681 -6.732 1.00 73.44 203 ALA A O 1
ATOM 1641 N N . LYS A 1 204 ? 12.225 7.768 -7.727 1.00 75.25 204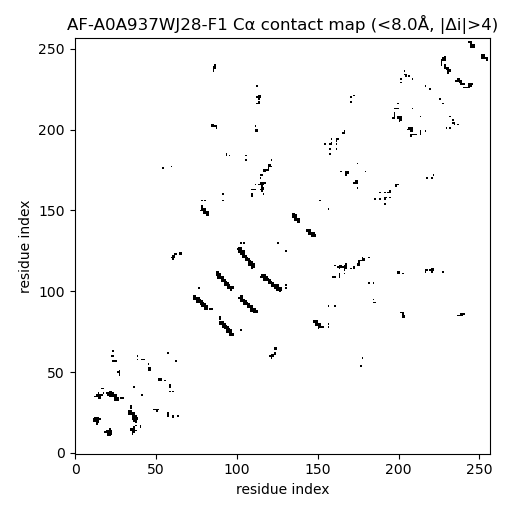 LYS A N 1
ATOM 1642 C CA . LYS A 1 204 ? 12.484 9.192 -7.472 1.00 75.25 204 LYS A CA 1
ATOM 1643 C C . LYS A 1 204 ? 11.819 10.122 -8.487 1.00 75.25 204 LYS A C 1
ATOM 1645 O O . LYS A 1 204 ? 11.197 11.105 -8.106 1.00 75.25 204 LYS A O 1
ATOM 1650 N N . CYS A 1 205 ? 11.995 9.858 -9.785 1.00 81.31 205 CYS A N 1
ATOM 1651 C CA . CYS A 1 205 ? 11.570 10.783 -10.848 1.00 81.31 205 CYS A CA 1
ATOM 1652 C C . CYS A 1 205 ? 10.461 10.251 -11.762 1.00 81.31 205 CYS A C 1
ATOM 1654 O O . CYS A 1 205 ? 10.123 10.919 -12.737 1.00 81.31 205 CYS A O 1
ATOM 1656 N N . TRP A 1 206 ? 9.924 9.057 -11.487 1.00 83.38 206 TRP A N 1
ATOM 1657 C CA . TRP A 1 206 ? 8.841 8.421 -12.249 1.00 83.38 206 TRP A CA 1
ATOM 1658 C C . TRP A 1 206 ? 9.119 8.182 -13.741 1.00 83.38 206 TRP A C 1
ATOM 1660 O O . TRP A 1 206 ? 8.214 7.843 -14.504 1.00 83.38 206 TRP A O 1
ATOM 1670 N N . ALA A 1 207 ? 10.376 8.317 -14.168 1.00 87.38 207 ALA A N 1
ATOM 1671 C CA . ALA A 1 207 ? 10.782 8.020 -15.533 1.00 87.38 207 ALA A CA 1
ATOM 1672 C C . ALA A 1 207 ? 10.662 6.524 -15.840 1.00 87.38 207 ALA A C 1
ATOM 1674 O O . ALA A 1 207 ? 10.925 5.679 -14.979 1.00 87.38 207 ALA A O 1
ATOM 1675 N N . ASP A 1 208 ? 10.312 6.224 -17.087 1.00 90.00 208 ASP A N 1
ATOM 1676 C CA . ASP A 1 208 ? 10.268 4.866 -17.609 1.00 90.00 208 ASP A CA 1
ATOM 1677 C C . ASP A 1 208 ? 11.636 4.190 -17.537 1.00 90.00 208 ASP A C 1
ATOM 1679 O O . ASP A 1 208 ? 12.666 4.782 -17.874 1.00 90.00 208 ASP A O 1
ATOM 1683 N N . LEU A 1 209 ? 11.638 2.933 -17.089 1.00 86.94 209 LEU A N 1
ATOM 1684 C CA . LEU A 1 209 ? 12.816 2.081 -17.183 1.00 86.94 209 LEU A CA 1
ATOM 1685 C C . LEU A 1 209 ? 12.867 1.391 -18.555 1.00 86.94 209 LEU A C 1
ATOM 1687 O O . LEU A 1 209 ? 11.808 1.091 -19.113 1.00 86.94 209 LEU A O 1
ATOM 1691 N N . PRO A 1 210 ? 14.069 1.108 -19.094 1.00 89.00 210 PRO A N 1
ATOM 1692 C CA . PRO A 1 210 ? 14.219 0.404 -20.366 1.00 89.00 210 PRO A CA 1
ATOM 1693 C C . PRO A 1 210 ? 13.535 -0.967 -20.362 1.00 89.00 210 PRO A C 1
ATOM 1695 O O . PRO A 1 210 ? 13.573 -1.680 -19.359 1.00 89.00 210 PRO A O 1
ATOM 1698 N N . GLU A 1 211 ? 12.982 -1.380 -21.502 1.00 88.88 211 GLU A N 1
ATOM 1699 C CA . GLU A 1 211 ? 12.226 -2.634 -21.627 1.00 88.88 211 GLU A CA 1
ATOM 1700 C C . GLU A 1 211 ? 13.032 -3.868 -21.197 1.00 88.88 211 GLU A C 1
ATOM 1702 O O . GLU A 1 211 ? 12.533 -4.696 -20.440 1.00 88.88 211 GLU A O 1
ATOM 1707 N N . ARG A 1 212 ? 14.314 -3.952 -21.578 1.00 86.31 212 ARG A N 1
ATOM 1708 C CA . ARG A 1 212 ? 15.210 -5.039 -21.146 1.00 86.31 212 ARG A CA 1
ATOM 1709 C C . ARG A 1 212 ? 15.355 -5.102 -19.620 1.00 86.31 212 ARG A C 1
ATOM 1711 O O . ARG A 1 212 ? 15.370 -6.191 -19.053 1.00 86.31 212 ARG A O 1
ATOM 1718 N N . THR A 1 213 ? 15.436 -3.948 -18.954 1.00 86.94 213 THR A N 1
ATOM 1719 C CA . THR A 1 213 ? 15.476 -3.863 -17.485 1.00 86.94 213 THR A CA 1
ATOM 1720 C C . THR A 1 213 ? 14.151 -4.325 -16.892 1.00 86.94 213 THR A C 1
ATOM 1722 O O . THR A 1 213 ? 14.146 -5.142 -15.979 1.00 86.94 213 THR A O 1
ATOM 1725 N N . VAL A 1 214 ? 13.024 -3.870 -17.448 1.00 89.69 214 VAL A N 1
ATOM 1726 C CA . VAL A 1 214 ? 11.683 -4.282 -17.010 1.00 89.69 214 VAL A CA 1
ATOM 1727 C C . VAL A 1 214 ? 11.488 -5.793 -17.158 1.00 89.69 214 VAL A C 1
ATOM 1729 O O . VAL A 1 214 ? 10.963 -6.424 -16.244 1.00 89.69 214 VAL A O 1
ATOM 1732 N N . ALA A 1 215 ? 11.928 -6.384 -18.269 1.00 89.31 215 ALA A N 1
ATOM 1733 C CA . ALA A 1 215 ? 11.831 -7.820 -18.518 1.00 89.31 215 ALA A CA 1
ATOM 1734 C C . ALA A 1 215 ? 12.612 -8.634 -17.475 1.00 89.31 215 ALA A C 1
ATOM 1736 O O . ALA A 1 215 ? 12.064 -9.567 -16.888 1.00 89.31 215 ALA A O 1
ATOM 1737 N N . LEU A 1 216 ? 13.851 -8.230 -17.174 1.00 89.00 216 LEU A N 1
ATOM 1738 C CA . LEU A 1 216 ? 14.660 -8.858 -16.127 1.00 89.00 216 LEU A CA 1
ATOM 1739 C C . LEU A 1 216 ? 14.015 -8.702 -14.741 1.00 89.00 216 LEU A C 1
ATOM 1741 O O . LEU A 1 216 ? 13.978 -9.646 -13.951 1.00 89.00 216 LEU A O 1
ATOM 1745 N N . MET A 1 217 ? 13.461 -7.519 -14.459 1.00 90.19 217 MET A N 1
ATOM 1746 C CA . MET A 1 217 ? 12.764 -7.263 -13.203 1.00 90.19 217 MET A CA 1
ATOM 1747 C C . MET A 1 217 ? 11.555 -8.175 -13.022 1.00 90.19 217 MET A C 1
ATOM 1749 O O . MET A 1 217 ? 11.410 -8.797 -11.973 1.00 90.19 217 MET A O 1
ATOM 1753 N N . LYS A 1 218 ? 10.736 -8.325 -14.070 1.00 91.50 218 LYS A N 1
ATOM 1754 C CA . LYS A 1 218 ? 9.593 -9.247 -14.086 1.00 91.50 218 LYS A CA 1
ATOM 1755 C C . LYS A 1 218 ? 10.036 -10.689 -13.838 1.00 91.50 218 LYS A C 1
ATOM 1757 O O . LYS A 1 218 ? 9.431 -11.370 -13.014 1.00 91.50 218 LYS A O 1
ATOM 1762 N N . GLN A 1 219 ? 11.102 -11.131 -14.509 1.00 89.81 219 GLN A N 1
ATOM 1763 C CA . GLN A 1 219 ? 11.625 -12.496 -14.400 1.00 89.81 219 GLN A CA 1
ATOM 1764 C C . GLN A 1 219 ? 11.997 -12.872 -12.959 1.00 89.81 219 GLN A C 1
ATOM 1766 O O . GLN A 1 219 ? 11.714 -13.989 -12.528 1.00 89.81 219 GLN A O 1
ATOM 1771 N N . HIS A 1 220 ? 12.586 -11.945 -12.199 1.00 89.88 220 HIS A N 1
ATOM 1772 C CA . HIS A 1 220 ? 13.046 -12.209 -10.830 1.00 89.88 220 HIS A CA 1
ATOM 1773 C C . HIS A 1 220 ? 12.217 -11.510 -9.741 1.00 89.88 220 HIS A C 1
ATOM 1775 O O . HIS A 1 220 ? 12.616 -11.490 -8.575 1.00 89.88 220 HIS A O 1
ATOM 1781 N N . ALA A 1 221 ? 11.033 -10.984 -10.070 1.00 88.19 221 ALA A N 1
ATOM 1782 C CA . ALA A 1 221 ? 10.196 -10.234 -9.129 1.00 88.19 221 ALA A CA 1
ATOM 1783 C C . ALA A 1 221 ? 9.814 -11.048 -7.876 1.00 88.19 221 ALA A C 1
ATOM 1785 O O . ALA A 1 221 ? 9.670 -10.500 -6.780 1.00 88.19 221 ALA A O 1
ATOM 1786 N N . LYS A 1 222 ? 9.681 -12.373 -8.026 1.00 85.88 222 LYS A N 1
ATOM 1787 C CA . LYS A 1 222 ? 9.323 -13.308 -6.945 1.00 85.88 222 LYS A CA 1
ATOM 1788 C C . LYS A 1 222 ? 10.524 -13.978 -6.279 1.00 85.88 222 LYS A C 1
ATOM 1790 O O . LYS A 1 222 ? 10.349 -14.626 -5.248 1.00 85.88 222 LYS A O 1
ATOM 1795 N N . SER A 1 223 ? 11.726 -13.817 -6.827 1.00 85.31 223 SER A N 1
ATOM 1796 C CA . SER A 1 223 ? 12.947 -14.375 -6.249 1.00 85.31 223 SER A CA 1
ATOM 1797 C C . SER A 1 223 ? 13.270 -13.654 -4.942 1.00 85.31 223 SER A C 1
ATOM 1799 O O . SER A 1 223 ? 13.350 -12.424 -4.897 1.00 85.31 223 SER A O 1
ATOM 1801 N N . VAL A 1 224 ? 13.437 -14.408 -3.857 1.00 78.38 224 VAL A N 1
ATOM 1802 C CA . VAL A 1 224 ? 13.783 -13.853 -2.538 1.00 78.38 224 VAL A CA 1
ATOM 1803 C C . VAL A 1 224 ? 15.243 -13.409 -2.466 1.00 78.38 224 VAL A C 1
ATOM 1805 O O . VAL A 1 224 ? 15.519 -12.394 -1.831 1.00 78.38 224 VAL A O 1
ATOM 1808 N N . ASP A 1 225 ? 16.127 -14.076 -3.209 1.00 79.94 225 ASP A N 1
ATOM 1809 C CA . ASP A 1 225 ? 17.582 -13.887 -3.113 1.00 79.94 225 ASP A CA 1
ATOM 1810 C C . ASP A 1 225 ? 18.147 -12.843 -4.086 1.00 79.94 225 ASP A C 1
ATOM 1812 O O . ASP A 1 225 ? 19.318 -12.492 -4.017 1.00 79.94 225 ASP A O 1
ATOM 1816 N N . ILE A 1 226 ? 17.321 -12.320 -4.995 1.00 77.12 226 ILE A N 1
ATOM 1817 C CA . ILE A 1 226 ? 17.753 -11.358 -6.019 1.00 77.12 226 ILE A CA 1
ATOM 1818 C C . ILE A 1 226 ? 17.299 -9.966 -5.611 1.00 77.12 226 ILE A C 1
ATOM 1820 O O . ILE A 1 226 ? 16.113 -9.771 -5.384 1.00 77.12 226 ILE A O 1
ATOM 1824 N N . GLN A 1 227 ? 18.187 -8.982 -5.538 1.00 68.12 227 GLN A N 1
ATOM 1825 C CA . GLN A 1 227 ? 17.818 -7.574 -5.345 1.00 68.12 227 GLN A CA 1
ATOM 1826 C C . GLN A 1 227 ? 18.194 -6.770 -6.589 1.00 68.12 227 GLN A C 1
ATOM 1828 O O . GLN A 1 227 ? 19.177 -7.077 -7.258 1.00 68.12 227 GLN A O 1
ATOM 1833 N N . PHE A 1 228 ? 17.387 -5.765 -6.928 1.00 72.38 228 PHE A N 1
ATOM 1834 C CA . PHE A 1 228 ? 17.642 -4.926 -8.095 1.00 72.38 228 PHE A CA 1
ATOM 1835 C C . PHE A 1 228 ? 18.333 -3.633 -7.689 1.00 72.38 228 PHE A C 1
ATOM 1837 O O . PHE A 1 228 ? 17.843 -2.914 -6.820 1.00 72.38 228 PHE A O 1
ATOM 1844 N N . TYR A 1 229 ? 19.418 -3.317 -8.392 1.00 68.12 229 TYR A N 1
ATOM 1845 C CA . TYR A 1 229 ? 20.079 -2.017 -8.342 1.00 68.12 229 TYR A CA 1
ATOM 1846 C C . TYR A 1 229 ? 19.734 -1.265 -9.602 1.00 68.12 229 TYR A C 1
ATOM 1848 O O . TYR A 1 229 ? 20.044 -1.703 -10.711 1.00 68.12 229 TYR A O 1
ATOM 1856 N N . ILE A 1 230 ? 19.061 -0.135 -9.431 1.00 70.50 230 ILE A N 1
ATOM 1857 C CA . ILE A 1 230 ? 18.591 0.654 -10.557 1.00 70.50 230 ILE A CA 1
ATOM 1858 C C . ILE A 1 230 ? 19.165 2.049 -10.423 1.00 70.50 230 ILE A C 1
ATOM 1860 O O . ILE A 1 230 ? 18.734 2.851 -9.600 1.00 70.50 230 ILE A O 1
ATOM 1864 N N . LEU A 1 231 ? 20.127 2.341 -11.292 1.00 70.06 231 LEU A N 1
ATOM 1865 C CA . LEU A 1 231 ? 20.643 3.684 -11.486 1.00 70.06 231 LEU A CA 1
ATOM 1866 C C . LEU A 1 231 ? 19.773 4.397 -12.513 1.00 70.06 231 LEU A C 1
ATOM 1868 O O . LEU A 1 231 ? 19.782 4.075 -13.707 1.00 70.06 231 LEU A O 1
ATOM 1872 N N . CYS A 1 232 ? 18.999 5.382 -12.058 1.00 74.31 232 CYS A N 1
ATOM 1873 C CA . CYS A 1 232 ? 18.198 6.169 -12.982 1.00 74.31 232 CYS A CA 1
ATOM 1874 C C . CYS A 1 232 ? 19.091 7.141 -13.754 1.00 74.31 232 CYS A C 1
ATOM 1876 O O . CYS A 1 232 ? 19.553 8.145 -13.214 1.00 74.31 232 CYS A O 1
ATOM 1878 N N . ARG A 1 233 ? 19.253 6.898 -15.057 1.00 74.12 233 ARG A N 1
ATOM 1879 C CA . ARG A 1 233 ? 20.051 7.759 -15.944 1.00 74.12 233 ARG A CA 1
ATOM 1880 C C . ARG A 1 233 ? 19.522 9.194 -16.059 1.00 74.12 233 ARG A C 1
ATOM 1882 O O . ARG A 1 233 ? 20.285 10.080 -16.414 1.00 74.12 233 ARG A O 1
ATOM 1889 N N . LYS A 1 234 ? 18.236 9.433 -15.765 1.00 79.00 234 LYS A N 1
ATOM 1890 C CA . LYS A 1 234 ? 17.612 10.763 -15.871 1.00 79.00 234 LYS A CA 1
ATOM 1891 C C . LYS A 1 234 ? 17.908 11.659 -14.670 1.00 79.00 234 LYS A C 1
ATOM 1893 O O . LYS A 1 234 ? 18.164 12.840 -14.851 1.00 79.00 234 LYS A O 1
ATOM 1898 N N . CYS A 1 235 ? 17.828 11.124 -13.452 1.00 75.62 235 CYS A N 1
ATOM 1899 C CA . CYS A 1 235 ? 17.981 11.922 -12.230 1.00 75.62 235 CYS A CA 1
ATOM 1900 C C . CYS A 1 235 ? 19.251 11.600 -11.436 1.00 75.62 235 CYS A C 1
ATOM 1902 O O . CYS A 1 235 ? 19.425 12.140 -10.345 1.00 75.62 235 CYS A O 1
ATOM 1904 N N . GLY A 1 236 ? 20.089 10.683 -11.933 1.00 64.38 236 GLY A N 1
ATOM 1905 C CA . GLY A 1 236 ? 21.280 10.200 -11.233 1.00 64.38 236 GLY A CA 1
ATOM 1906 C C . GLY A 1 236 ? 20.971 9.518 -9.899 1.00 64.38 236 GLY A C 1
ATOM 1907 O O . GLY A 1 236 ? 21.879 9.298 -9.107 1.00 64.38 236 GLY A O 1
ATOM 1908 N N . GLY A 1 237 ? 19.694 9.222 -9.620 1.00 58.31 237 GLY A N 1
ATOM 1909 C CA . GLY A 1 237 ? 19.268 8.606 -8.371 1.00 58.31 237 GLY A CA 1
ATOM 1910 C C . GLY A 1 237 ? 19.931 7.244 -8.214 1.00 58.31 237 GLY A C 1
ATOM 1911 O O . GLY A 1 237 ? 19.651 6.341 -9.006 1.00 58.31 237 GLY A O 1
ATOM 1912 N N . GLN A 1 238 ? 20.808 7.144 -7.216 1.00 50.31 238 GLN A N 1
ATOM 1913 C CA . GLN A 1 238 ? 21.355 5.891 -6.718 1.00 50.31 238 GLN A CA 1
ATOM 1914 C C . GLN A 1 238 ? 20.470 5.370 -5.594 1.00 50.31 238 GLN A C 1
ATOM 1916 O O . GLN A 1 238 ? 19.864 6.142 -4.852 1.00 50.31 238 GLN A O 1
ATOM 1921 N N . ALA A 1 239 ? 20.397 4.054 -5.499 1.00 47.06 239 ALA A N 1
ATOM 1922 C CA . ALA A 1 239 ? 19.599 3.344 -4.527 1.00 47.06 239 ALA A CA 1
ATOM 1923 C C . ALA A 1 239 ? 20.370 2.093 -4.110 1.00 47.06 239 ALA A C 1
ATOM 1925 O O . ALA A 1 239 ? 20.512 1.158 -4.898 1.00 47.06 239 ALA A O 1
ATOM 1926 N N . GLU A 1 240 ? 20.938 2.115 -2.907 1.00 33.78 240 GLU A N 1
ATOM 1927 C CA . GLU A 1 240 ? 21.831 1.074 -2.390 1.00 33.78 240 GLU A CA 1
ATOM 1928 C C . GLU A 1 240 ? 21.116 0.144 -1.410 1.00 33.78 240 GLU A C 1
ATOM 1930 O O . GLU A 1 240 ? 20.853 0.577 -0.296 1.00 33.78 240 GLU A O 1
ATOM 1935 N N . PHE A 1 241 ? 20.915 -1.146 -1.717 1.00 37.94 241 PHE A N 1
ATOM 1936 C CA . PHE A 1 241 ? 20.658 -2.165 -0.674 1.00 37.94 241 PHE A CA 1
ATOM 1937 C C . PHE A 1 241 ? 21.251 -3.528 -1.078 1.00 37.94 241 PHE A C 1
ATOM 1939 O O . PHE A 1 241 ? 20.950 -3.996 -2.160 1.00 37.94 241 PHE A O 1
ATOM 1946 N N . LYS A 1 242 ? 22.128 -4.106 -0.230 1.00 26.91 242 LYS A N 1
ATOM 1947 C CA . LYS A 1 242 ? 23.236 -5.092 -0.453 1.00 26.91 242 LYS A CA 1
ATOM 1948 C C . LYS A 1 242 ? 23.031 -6.385 -1.297 1.00 26.91 242 LYS A C 1
ATOM 1950 O O . LYS A 1 242 ? 21.993 -7.030 -1.207 1.00 26.91 242 LYS A O 1
ATOM 1955 N N . ALA A 1 243 ? 24.148 -6.761 -1.967 1.00 34.56 243 ALA A N 1
ATOM 1956 C CA . ALA A 1 243 ? 24.466 -7.823 -2.959 1.00 34.56 243 ALA A CA 1
ATOM 1957 C C . ALA A 1 243 ? 24.170 -7.540 -4.463 1.00 34.56 243 ALA A C 1
ATOM 1959 O O . ALA A 1 243 ? 23.073 -7.795 -4.944 1.00 34.56 243 ALA A O 1
ATOM 1960 N N . GLY A 1 244 ? 25.202 -7.046 -5.177 1.00 33.72 244 GLY A N 1
ATOM 1961 C CA . GLY A 1 244 ? 25.194 -6.257 -6.423 1.00 33.72 244 GLY A CA 1
ATOM 1962 C C . GLY A 1 244 ? 25.038 -6.948 -7.787 1.00 33.72 244 GLY A C 1
ATOM 1963 O O . GLY A 1 244 ? 25.554 -8.035 -8.025 1.00 33.72 244 GLY A O 1
ATOM 1964 N N . VAL A 1 245 ? 24.417 -6.216 -8.722 1.00 39.53 245 VAL A N 1
ATOM 1965 C CA . VAL A 1 245 ? 24.629 -6.339 -10.177 1.00 39.53 245 VAL A CA 1
ATOM 1966 C C . VAL A 1 245 ? 24.702 -4.925 -10.763 1.00 39.53 245 VAL A C 1
ATOM 1968 O O . VAL A 1 245 ? 23.724 -4.178 -10.706 1.00 39.53 245 VAL A O 1
ATOM 1971 N N . GLU A 1 246 ? 25.862 -4.547 -11.306 1.00 38.84 246 GLU A N 1
ATOM 1972 C CA . GLU A 1 246 ? 26.057 -3.297 -12.052 1.00 38.84 246 GLU A CA 1
ATOM 1973 C C . GLU A 1 246 ? 25.749 -3.503 -13.544 1.00 38.84 246 GLU A C 1
ATOM 1975 O O . GLU A 1 246 ? 26.056 -4.547 -14.123 1.00 38.84 246 GLU A O 1
ATOM 1980 N N . PHE A 1 247 ? 25.153 -2.495 -14.187 1.00 38.75 247 PHE A N 1
ATOM 1981 C CA . PHE A 1 247 ? 24.837 -2.519 -15.618 1.00 38.75 247 PHE A CA 1
ATOM 1982 C C . PHE A 1 247 ? 25.566 -1.385 -16.347 1.00 38.75 247 PHE A C 1
ATOM 1984 O O . PHE A 1 247 ? 25.230 -0.212 -16.154 1.00 38.75 247 PHE A O 1
ATOM 1991 N N . ASP A 1 248 ? 26.511 -1.732 -17.228 1.00 37.69 248 ASP A N 1
ATOM 1992 C CA . ASP A 1 248 ? 27.116 -0.803 -18.190 1.00 37.69 248 ASP A CA 1
ATOM 1993 C C . ASP A 1 248 ? 26.476 -0.912 -19.591 1.00 37.69 248 ASP A C 1
ATOM 1995 O O . ASP A 1 248 ? 25.430 -1.541 -19.782 1.00 37.69 248 ASP A O 1
ATOM 1999 N N . LYS A 1 249 ? 27.052 -0.197 -20.565 1.00 38.91 249 LYS A N 1
ATOM 2000 C CA . LYS A 1 249 ? 26.514 -0.023 -21.920 1.00 38.91 249 LYS A CA 1
ATOM 2001 C C . LYS A 1 249 ? 26.481 -1.306 -22.770 1.00 38.91 249 LYS A C 1
ATOM 2003 O O . LYS A 1 249 ? 25.790 -1.265 -23.784 1.00 38.91 249 LYS A O 1
ATOM 2008 N N . GLU A 1 250 ? 27.118 -2.415 -22.379 1.00 38.41 250 GLU A N 1
ATOM 2009 C CA . GLU A 1 250 ? 27.240 -3.602 -23.252 1.00 38.41 250 GLU A CA 1
ATOM 2010 C C . GLU A 1 250 ? 26.726 -4.930 -22.674 1.00 38.41 250 GLU A C 1
ATOM 2012 O O . GLU A 1 250 ? 26.529 -5.886 -23.422 1.00 38.41 250 GLU A O 1
ATOM 2017 N N . GLY A 1 251 ? 26.364 -5.006 -21.396 1.00 36.84 251 GLY A N 1
ATOM 2018 C CA . GLY A 1 251 ? 25.759 -6.214 -20.834 1.00 36.84 251 GLY A CA 1
ATOM 2019 C C . GLY A 1 251 ? 26.326 -6.593 -19.478 1.00 36.84 251 GLY A C 1
ATOM 2020 O O . GLY A 1 251 ? 27.315 -6.044 -19.013 1.00 36.84 251 GLY A O 1
ATOM 2021 N N . VAL A 1 252 ? 25.615 -7.513 -18.827 1.00 38.62 252 VAL A N 1
ATOM 2022 C CA . VAL A 1 252 ? 25.850 -7.995 -17.461 1.00 38.62 252 VAL A CA 1
ATOM 2023 C C . VAL A 1 252 ? 27.321 -8.365 -17.253 1.00 38.62 252 VAL A C 1
ATOM 2025 O O . VAL A 1 252 ? 27.814 -9.281 -17.905 1.00 38.62 252 VAL A O 1
ATOM 2028 N N . LYS A 1 253 ? 27.992 -7.729 -16.288 1.00 36.97 253 LYS A N 1
ATOM 2029 C CA . LYS A 1 253 ? 29.154 -8.337 -15.634 1.00 36.97 253 LYS A CA 1
ATOM 2030 C C . LYS A 1 253 ? 28.675 -8.998 -14.348 1.00 36.97 253 LYS A C 1
ATOM 2032 O O . LYS A 1 253 ? 28.213 -8.325 -13.432 1.00 36.97 253 LYS A O 1
ATOM 2037 N N . SER A 1 254 ? 28.769 -10.322 -14.291 1.00 33.59 254 SER A N 1
ATOM 2038 C CA . SER A 1 254 ? 28.792 -11.040 -13.019 1.00 33.59 254 SER A CA 1
ATOM 2039 C C . SER A 1 254 ? 30.039 -10.609 -12.249 1.00 33.59 254 SER A C 1
ATOM 2041 O O . SER A 1 254 ? 31.137 -10.629 -12.810 1.00 33.59 254 SER A O 1
ATOM 2043 N N . VAL A 1 255 ? 29.885 -10.227 -10.984 1.00 36.03 255 VAL A N 1
ATOM 2044 C CA . VAL A 1 255 ? 31.029 -10.059 -10.079 1.00 36.03 255 VAL A CA 1
ATOM 2045 C C . VAL A 1 255 ? 31.442 -11.462 -9.600 1.00 36.03 255 VAL A C 1
ATOM 2047 O O . VAL A 1 255 ? 30.544 -12.243 -9.275 1.00 36.03 255 VAL A O 1
ATOM 2050 N N . PRO A 1 256 ? 32.738 -11.832 -9.606 1.00 33.09 256 PRO A N 1
ATOM 2051 C CA . PRO A 1 256 ? 33.196 -13.080 -8.996 1.00 33.09 256 PRO A CA 1
ATOM 2052 C C . PRO A 1 256 ? 33.010 -13.037 -7.472 1.00 33.09 256 PRO A C 1
ATOM 2054 O O . PRO A 1 256 ? 32.991 -11.948 -6.900 1.00 33.09 256 PRO A O 1
ATOM 2057 N N . GLU A 1 257 ? 32.870 -14.223 -6.873 1.00 35.06 257 GLU A N 1
ATOM 2058 C CA . GLU A 1 257 ? 32.661 -14.490 -5.434 1.00 35.06 257 GLU A CA 1
ATOM 2059 C C . GLU A 1 257 ? 33.500 -13.643 -4.463 1.00 35.06 257 GLU A C 1
ATOM 2061 O O . GLU A 1 257 ? 34.712 -13.444 -4.716 1.00 35.06 257 GLU A O 1
#

Solvent-accessible surface area (backbone atoms only — not comparable to full-atom values): 15478 Å² total; per-residue (Å²): 134,84,84,79,78,80,78,77,78,79,77,84,51,44,10,75,85,78,62,46,71,26,75,40,60,39,75,54,61,32,97,52,78,79,36,29,34,27,73,63,62,55,61,76,45,48,57,73,46,73,84,29,50,84,80,42,81,68,68,52,82,42,60,88,79,60,96,65,85,78,95,58,95,53,54,79,66,49,32,35,32,39,71,60,38,57,77,30,40,35,46,40,33,47,29,27,41,43,98,85,70,31,26,30,34,40,41,33,38,31,24,51,70,45,42,3,37,64,41,45,48,55,42,68,75,35,46,64,68,60,49,52,58,71,52,40,46,76,47,89,89,50,103,51,80,49,65,52,44,42,79,47,61,60,70,62,50,49,49,57,52,53,49,14,45,51,34,10,58,77,65,67,45,79,73,39,62,55,42,74,75,51,42,72,82,69,52,72,69,82,77,53,77,81,82,78,80,46,84,35,44,37,63,84,76,65,43,68,45,57,66,73,58,42,52,54,36,55,75,43,33,83,46,87,89,60,59,85,59,63,73,36,86,88,76,68,45,70,36,88,76,89,75,88,58,65,79,65,98,88,55,83,55,82,77,80,135

Radius of gyration: 21.34 Å; Cα contacts (8 Å, |Δi|>4): 411; chains: 1; bounding box: 54×44×74 Å

Foldseek 3Di:
DDDDDPDPDPDQDAQPPPRHRFQFFDVLVPVPHGHGHALPVLVVCAPVGPPRHPLDPRNASAPPPDPDDDPDQFAWDFWKKFPDCLQVWMWIKTWGADPVRWIKMKIFIARLQFQQGDDIHIDGGHHPVRVVVVQWDPPVVDPDIDGRIDTDDLLVSLQSNLLSVLRNVVLVNDHYSNCVVVVVSSPDSVPRDDDDAQSHADSPPRHHDDPVSSVVSSVCSPPPPDGDWDQDPVPRRGRDDDDDWDDDDPDTDDDDD

pLDDT: mean 74.97, std 19.38, range [26.91, 96.06]

Sequence (257 aa):
MPRVAKQKRKTRTRCRICQANGKRICPALSALSNVLICPTCCKEMRAKIPDCDKRCRYFSPLLVSSKKLPNKELPLYKCLMSKSTDTGMITAIVAQEKPNGRLRAMFLLLDFWKKGLRDCFVDADISKNEFEAKCVKKDIKLIGVEYLFEEIDFEKCRQYIKHAHRISTEIGEEIPWEYEYWKDMLGDMSEVKDIVGSLYKCAKCWADLPERTVALMKQHAKSVDIQFYILCRKCGGQAEFKAGVEFDKEGVKSVPE